Protein AF-A0A937D6J7-F1 (afdb_monomer_lite)

Radius of gyration: 23.49 Å; chains: 1; bounding box: 66×30×68 Å

Sequence (212 aa):
MDGDATSLRQKMVAVLTQSAEPLTYRSLTKVIWESYPDFHQHMLSLYDGDPSEARRRMRIRMGIEVREHPEVFAATKVEGVVVVGLAATEDDAAIEVEEEKEQQEAGVAPAIYWYTFPAYKRSSGPYPIKIGKGANPEARIMQQVTPMPEKPEILGTYPHPDADNLEKAIQYLLKVRGRRKADAPGAEWFVTTPQEVLLAIQAVLGTDKPVS

InterPro domains:
  IPR018306 Bacte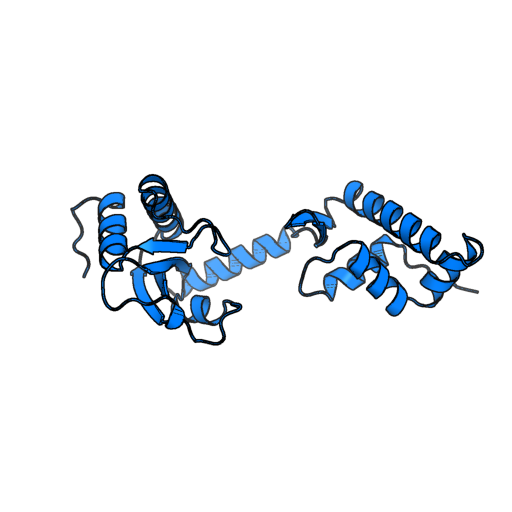riophage T5, Orf172 DNA-binding [PF10544] (112-202)
  IPR018306 Bacteriophage T5, Orf172 DNA-binding [SM00974] (123-204)

Organism: NCBI:txid2801330

Structure (mmCIF, N/CA/C/O backbone):
data_AF-A0A937D6J7-F1
#
_entry.id   AF-A0A937D6J7-F1
#
loop_
_atom_site.group_PDB
_atom_site.id
_atom_site.type_symbol
_atom_site.label_atom_id
_atom_site.label_alt_id
_atom_site.label_comp_id
_atom_site.label_asym_id
_atom_site.label_entity_id
_atom_site.label_seq_id
_atom_site.pdbx_PDB_ins_code
_atom_site.Cartn_x
_atom_site.Cartn_y
_atom_site.Cartn_z
_atom_site.occupancy
_atom_site.B_iso_or_equiv
_atom_site.auth_seq_id
_atom_site.auth_comp_id
_atom_site.auth_asym_id
_atom_site.auth_atom_id
_atom_site.pdbx_PDB_model_num
ATOM 1 N N . MET A 1 1 ? 37.314 1.553 -25.836 1.00 34.88 1 MET A N 1
ATOM 2 C CA . MET A 1 1 ? 35.957 2.126 -25.913 1.00 34.88 1 MET A CA 1
ATOM 3 C C . MET A 1 1 ? 35.214 1.574 -24.718 1.00 34.88 1 MET A C 1
ATOM 5 O O . MET A 1 1 ? 34.794 0.425 -24.760 1.00 34.88 1 MET A O 1
ATOM 9 N N . ASP A 1 2 ? 35.180 2.347 -23.637 1.00 36.09 2 ASP A N 1
ATOM 10 C CA . ASP A 1 2 ? 34.533 1.977 -22.378 1.00 36.09 2 ASP A CA 1
ATOM 11 C C . ASP A 1 2 ? 33.021 2.165 -22.528 1.00 36.09 2 ASP A C 1
ATOM 13 O O . ASP A 1 2 ? 32.472 3.226 -22.244 1.00 36.09 2 ASP A O 1
ATOM 17 N N . GLY A 1 3 ? 32.361 1.152 -23.091 1.00 39.84 3 GLY A N 1
ATOM 18 C CA . GLY A 1 3 ? 30.908 1.104 -23.207 1.00 39.84 3 GLY A CA 1
ATOM 19 C C . GLY A 1 3 ? 30.301 0.757 -21.853 1.00 39.84 3 GLY A C 1
ATOM 20 O O . GLY A 1 3 ? 30.448 -0.374 -21.403 1.00 39.84 3 GLY A O 1
ATOM 21 N N . ASP A 1 4 ? 29.688 1.753 -21.212 1.00 47.53 4 ASP A N 1
ATOM 22 C CA . ASP A 1 4 ? 28.846 1.703 -20.007 1.00 47.53 4 ASP A CA 1
ATOM 23 C C . ASP A 1 4 ? 28.814 0.352 -19.250 1.00 47.53 4 ASP A C 1
ATOM 25 O O . ASP A 1 4 ? 27.964 -0.514 -19.472 1.00 47.53 4 ASP A O 1
ATOM 29 N N . ALA A 1 5 ? 29.752 0.198 -18.311 1.00 52.38 5 ALA A N 1
ATOM 30 C CA . ALA A 1 5 ? 29.996 -1.011 -17.523 1.00 52.38 5 ALA A CA 1
ATOM 31 C C . ALA A 1 5 ? 28.952 -1.291 -16.419 1.00 52.38 5 ALA A C 1
ATOM 33 O O . ALA A 1 5 ? 29.189 -2.140 -15.557 1.00 52.38 5 ALA A O 1
ATOM 34 N N . THR A 1 6 ? 27.809 -0.592 -16.387 1.00 63.38 6 THR A N 1
ATOM 35 C CA . THR A 1 6 ? 26.778 -0.892 -15.382 1.00 63.38 6 THR A CA 1
ATOM 36 C C . THR A 1 6 ? 25.940 -2.109 -15.776 1.00 63.38 6 THR A C 1
ATOM 38 O O . THR A 1 6 ? 25.293 -2.142 -16.827 1.00 63.38 6 THR A O 1
ATOM 41 N N . SER A 1 7 ? 25.935 -3.107 -14.892 1.00 87.69 7 SER A N 1
ATOM 42 C CA . SER A 1 7 ? 25.157 -4.345 -15.013 1.00 87.69 7 SER A CA 1
ATOM 43 C C . SER A 1 7 ? 23.648 -4.085 -15.094 1.00 87.69 7 SER A C 1
ATOM 45 O O . SER A 1 7 ? 23.147 -3.062 -14.620 1.00 87.69 7 SER A O 1
ATOM 47 N N . LEU A 1 8 ? 22.900 -5.051 -15.643 1.00 91.38 8 LEU A N 1
ATOM 48 C CA . LEU A 1 8 ? 21.434 -5.012 -15.667 1.00 91.38 8 LEU A CA 1
ATOM 49 C C . LEU A 1 8 ? 20.852 -4.767 -14.267 1.00 91.38 8 LEU A C 1
ATOM 51 O O . LEU A 1 8 ? 19.975 -3.922 -14.111 1.00 91.38 8 LEU A O 1
ATOM 55 N N . ARG A 1 9 ? 21.394 -5.441 -13.248 1.00 91.06 9 ARG A N 1
ATOM 56 C CA . ARG A 1 9 ? 21.017 -5.255 -11.846 1.00 91.06 9 ARG A CA 1
ATOM 57 C C . ARG A 1 9 ? 21.145 -3.807 -11.386 1.00 91.06 9 ARG A C 1
ATOM 59 O O . ARG A 1 9 ? 20.199 -3.256 -10.841 1.00 91.06 9 ARG A O 1
ATOM 66 N N . GLN A 1 10 ? 22.293 -3.173 -11.629 1.00 89.00 10 GLN A N 1
ATOM 67 C CA . GLN A 1 10 ? 22.521 -1.777 -11.230 1.00 89.00 10 GLN A CA 1
ATOM 68 C C . GLN A 1 10 ? 21.552 -0.823 -11.930 1.00 89.00 10 GLN A C 1
ATOM 70 O O . GLN A 1 10 ? 21.032 0.091 -11.298 1.00 89.00 10 GLN A O 1
ATOM 75 N N . LYS A 1 11 ? 21.261 -1.067 -13.212 1.00 92.19 11 LYS A N 1
ATOM 76 C CA . LYS A 1 11 ? 20.265 -0.298 -13.968 1.00 92.19 11 LYS A CA 1
ATOM 77 C C . LYS A 1 11 ? 18.850 -0.494 -13.406 1.00 92.19 11 LYS A C 1
ATOM 79 O O . LYS A 1 11 ? 18.103 0.473 -13.305 1.00 92.19 11 LYS A O 1
ATOM 84 N N . MET A 1 12 ? 18.490 -1.716 -13.000 1.00 93.94 12 MET A N 1
ATOM 85 C CA . MET A 1 12 ? 17.216 -1.995 -12.323 1.00 93.94 12 MET A CA 1
ATOM 86 C C . MET A 1 12 ? 17.120 -1.268 -10.981 1.00 93.94 12 MET A C 1
ATOM 88 O O . MET A 1 12 ? 16.112 -0.613 -10.741 1.00 93.94 12 MET A O 1
ATOM 92 N N . VAL A 1 13 ? 18.161 -1.339 -10.143 1.00 88.62 13 VAL A N 1
ATOM 93 C CA . VAL A 1 13 ? 18.209 -0.625 -8.857 1.00 88.62 13 VAL A CA 1
ATOM 94 C C . VAL A 1 13 ? 18.045 0.873 -9.081 1.00 88.62 13 VAL A C 1
ATOM 96 O O . VAL A 1 13 ? 17.133 1.458 -8.520 1.00 88.62 13 VAL A O 1
ATOM 99 N N . ALA A 1 14 ? 18.839 1.478 -9.967 1.00 87.69 14 ALA A N 1
ATOM 100 C CA . ALA A 1 14 ? 18.776 2.915 -10.230 1.00 87.69 14 ALA A CA 1
ATOM 101 C C . ALA A 1 14 ? 17.378 3.382 -10.672 1.00 87.69 14 ALA A C 1
ATOM 103 O O . ALA A 1 14 ? 16.892 4.406 -10.193 1.00 87.69 14 ALA A O 1
ATOM 104 N N . VAL A 1 15 ? 16.716 2.622 -11.552 1.00 91.69 15 VAL A N 1
ATOM 105 C CA . VAL A 1 15 ? 15.352 2.938 -11.994 1.00 91.69 15 VAL A CA 1
ATOM 106 C C . VAL A 1 15 ? 14.337 2.769 -10.864 1.00 91.69 15 VAL A C 1
ATOM 108 O O . VAL A 1 15 ? 13.461 3.615 -10.715 1.00 91.69 15 VAL A O 1
ATOM 111 N N . LEU A 1 16 ? 14.441 1.703 -10.067 1.00 89.56 16 LEU A N 1
ATOM 112 C CA . LEU A 1 16 ? 13.508 1.452 -8.967 1.00 89.56 16 LEU A CA 1
ATOM 113 C C . LEU A 1 16 ? 13.702 2.433 -7.803 1.00 89.56 16 LEU A C 1
ATOM 115 O O . LEU A 1 16 ? 12.709 2.865 -7.239 1.00 89.56 16 LEU A O 1
ATOM 119 N N . THR A 1 17 ? 14.931 2.864 -7.503 1.00 83.94 17 THR A N 1
ATOM 120 C CA . THR A 1 17 ? 15.216 3.907 -6.498 1.00 83.94 17 THR A CA 1
ATOM 121 C C . THR A 1 17 ? 14.571 5.245 -6.863 1.00 83.94 17 THR A C 1
ATOM 123 O O . THR A 1 17 ? 14.145 5.989 -5.989 1.00 83.94 17 THR A O 1
ATOM 126 N N . GLN A 1 18 ? 14.497 5.570 -8.156 1.00 83.38 18 GLN A N 1
ATOM 127 C CA . GLN A 1 18 ? 13.861 6.802 -8.637 1.00 83.38 18 GLN A CA 1
ATOM 128 C C . GLN A 1 18 ? 12.345 6.659 -8.823 1.00 83.38 18 GLN A C 1
ATOM 130 O O . GLN A 1 18 ? 11.666 7.644 -9.117 1.00 83.38 18 GLN A O 1
ATOM 135 N N . SER A 1 19 ? 11.806 5.446 -8.696 1.00 81.19 19 SER A N 1
ATOM 136 C CA . SER A 1 19 ? 10.385 5.184 -8.872 1.00 81.19 19 SER A CA 1
ATOM 137 C C . SER A 1 19 ? 9.672 5.221 -7.528 1.00 81.19 19 SER A C 1
ATOM 139 O O . SER A 1 19 ? 10.058 4.528 -6.595 1.00 81.19 19 SER A O 1
ATOM 141 N N . ALA A 1 20 ? 8.596 6.001 -7.439 1.00 72.38 20 ALA A N 1
ATOM 142 C CA . ALA A 1 20 ? 7.758 6.036 -6.242 1.00 72.38 20 ALA A CA 1
ATOM 143 C C . ALA A 1 20 ? 6.933 4.747 -6.048 1.00 72.38 20 ALA A C 1
ATOM 145 O O . ALA A 1 20 ? 6.412 4.515 -4.962 1.00 72.38 20 ALA A O 1
ATOM 146 N N . GLU A 1 21 ? 6.793 3.918 -7.089 1.00 85.06 21 GLU A N 1
ATOM 147 C CA . GLU A 1 21 ? 5.964 2.713 -7.069 1.00 85.06 21 GLU A CA 1
ATOM 148 C C . GLU A 1 21 ? 6.681 1.512 -7.712 1.00 85.06 21 GLU A C 1
ATOM 150 O O . GLU A 1 21 ? 7.465 1.679 -8.651 1.00 85.06 21 GLU A O 1
ATOM 155 N N . PRO A 1 22 ? 6.377 0.273 -7.280 1.00 91.38 22 PRO A N 1
ATOM 156 C CA . PRO A 1 22 ? 6.848 -0.933 -7.951 1.00 91.38 22 PRO A CA 1
ATOM 157 C C . PRO A 1 22 ? 6.432 -0.980 -9.428 1.00 91.38 22 PRO A C 1
ATOM 159 O O . PRO A 1 22 ? 5.279 -0.742 -9.790 1.00 91.38 22 PRO A O 1
ATOM 162 N N . LEU A 1 23 ? 7.356 -1.373 -10.303 1.00 94.44 23 LEU A N 1
ATOM 163 C CA . LEU A 1 23 ? 7.143 -1.373 -11.748 1.00 94.44 23 LEU A CA 1
ATOM 164 C C . LEU A 1 23 ? 6.892 -2.777 -12.286 1.00 94.44 23 LEU A C 1
ATOM 166 O O . LEU A 1 23 ? 7.559 -3.743 -11.924 1.00 94.44 23 LEU A O 1
ATOM 170 N N . THR A 1 24 ? 5.986 -2.904 -13.255 1.00 97.00 24 THR A N 1
ATOM 171 C CA . THR A 1 24 ? 5.903 -4.143 -14.043 1.00 97.00 24 THR A CA 1
ATOM 172 C C . THR A 1 24 ? 7.199 -4.359 -14.826 1.00 97.00 24 THR A C 1
ATOM 174 O O . THR A 1 24 ? 7.829 -3.393 -15.260 1.00 97.00 24 THR A O 1
ATOM 177 N N . TYR A 1 25 ? 7.552 -5.607 -15.152 1.00 96.00 25 TYR A N 1
ATOM 178 C CA . TYR A 1 25 ? 8.692 -5.878 -16.044 1.00 96.00 25 TYR A CA 1
ATOM 179 C C . TYR A 1 25 ? 8.592 -5.138 -17.389 1.00 96.00 25 TYR A C 1
ATOM 181 O O . TYR A 1 25 ? 9.606 -4.805 -18.001 1.00 96.00 25 TYR A O 1
ATOM 189 N N . ARG A 1 26 ? 7.375 -4.872 -17.883 1.00 95.38 26 ARG A N 1
ATOM 190 C CA . ARG A 1 26 ? 7.171 -4.092 -19.110 1.00 95.38 26 ARG A CA 1
ATOM 191 C C . ARG A 1 26 ? 7.560 -2.627 -18.907 1.00 95.38 26 ARG A C 1
ATOM 193 O O . ARG A 1 26 ? 8.293 -2.099 -19.739 1.00 95.38 26 ARG A O 1
ATOM 200 N N . SER A 1 27 ? 7.082 -2.001 -17.834 1.00 96.12 27 SER A N 1
ATOM 201 C CA . SER A 1 27 ? 7.397 -0.608 -17.499 1.00 96.12 27 SER A CA 1
ATOM 202 C C . SER A 1 27 ? 8.880 -0.447 -17.176 1.00 96.12 27 SER A C 1
ATOM 204 O O . SER A 1 27 ? 9.525 0.427 -17.739 1.00 96.12 27 SER A O 1
ATOM 206 N N . LEU A 1 28 ? 9.445 -1.358 -16.382 1.00 95.88 28 LEU A N 1
ATOM 207 C CA . LEU A 1 28 ? 10.864 -1.366 -16.033 1.00 95.88 28 LEU A CA 1
ATOM 208 C C . LEU A 1 28 ? 11.759 -1.505 -17.274 1.00 95.88 28 LEU A C 1
ATOM 210 O O . LEU A 1 28 ? 12.708 -0.747 -17.427 1.00 95.88 28 LEU A O 1
ATOM 214 N N . THR A 1 29 ? 11.412 -2.391 -18.222 1.00 96.62 29 THR A N 1
ATOM 215 C CA . THR A 1 29 ? 12.129 -2.483 -19.513 1.00 96.62 29 THR A CA 1
ATOM 216 C C . THR A 1 29 ? 12.111 -1.148 -20.252 1.00 96.62 29 THR A C 1
ATOM 218 O O . THR A 1 29 ? 13.137 -0.722 -20.772 1.00 96.62 29 THR A O 1
ATOM 221 N N . LYS A 1 30 ? 10.938 -0.505 -20.321 1.00 95.94 30 LYS A N 1
ATOM 222 C CA . LYS A 1 30 ? 10.761 0.760 -21.037 1.00 95.94 30 LYS A CA 1
ATOM 223 C C . LYS A 1 30 ? 11.639 1.853 -20.426 1.00 95.94 30 LYS A C 1
ATOM 225 O O . LYS A 1 30 ? 12.411 2.459 -21.158 1.00 95.94 30 LYS A O 1
ATOM 230 N N . VAL A 1 31 ? 11.559 2.045 -19.109 1.00 95.50 31 VAL A N 1
ATOM 231 C CA . VAL A 1 31 ? 12.326 3.087 -18.415 1.00 95.50 31 VAL A CA 1
ATOM 232 C C . VAL A 1 31 ? 13.826 2.818 -18.528 1.00 95.50 31 VAL A C 1
ATOM 234 O O . VAL A 1 31 ? 14.565 3.723 -18.882 1.00 95.50 31 VAL A O 1
ATOM 237 N N . ILE A 1 32 ? 14.286 1.570 -18.359 1.00 94.50 32 ILE A N 1
ATOM 238 C CA . ILE A 1 32 ? 15.709 1.236 -18.557 1.00 94.50 32 ILE A CA 1
ATOM 239 C C . ILE A 1 32 ? 16.166 1.580 -19.982 1.00 94.50 32 ILE A C 1
ATOM 241 O O . ILE A 1 32 ? 17.256 2.105 -20.167 1.00 94.50 32 ILE A O 1
ATOM 245 N N . TRP A 1 33 ? 15.366 1.299 -21.009 1.00 94.62 33 TRP A N 1
ATOM 246 C CA . TRP A 1 33 ? 15.755 1.615 -22.386 1.00 94.62 33 TRP A CA 1
ATOM 247 C C . TRP A 1 33 ? 15.776 3.116 -22.686 1.00 94.62 33 TRP A C 1
ATOM 249 O O . TRP A 1 33 ? 16.586 3.554 -23.500 1.00 94.62 33 TRP A O 1
ATOM 259 N N . GLU A 1 34 ? 14.908 3.890 -22.036 1.00 93.56 34 GLU A N 1
ATOM 260 C CA . GLU A 1 34 ? 14.882 5.353 -22.130 1.00 93.56 34 GLU A CA 1
ATOM 261 C C . GLU A 1 34 ? 16.058 5.984 -21.366 1.00 93.56 34 GLU A C 1
ATOM 263 O O . GLU A 1 34 ? 16.703 6.894 -21.881 1.00 93.56 34 GLU A O 1
ATOM 268 N N . SER A 1 35 ? 16.381 5.466 -20.178 1.00 92.19 35 SER A N 1
ATOM 269 C CA . SER A 1 35 ? 17.476 5.948 -19.326 1.00 92.19 35 SER A CA 1
ATOM 270 C C . SER A 1 35 ? 18.863 5.507 -19.798 1.00 92.19 35 SER A C 1
ATOM 272 O O . SER A 1 35 ? 19.842 6.194 -19.519 1.00 92.19 35 SER A O 1
ATOM 274 N N . TYR A 1 36 ? 18.964 4.382 -20.516 1.00 93.62 36 TYR A N 1
ATOM 275 C CA . TYR A 1 36 ? 20.231 3.815 -20.990 1.00 93.62 36 TYR A CA 1
ATOM 276 C C . TYR A 1 36 ? 20.168 3.469 -22.493 1.00 93.62 36 TYR A C 1
ATOM 278 O O . TYR A 1 36 ? 20.096 2.287 -22.857 1.00 93.62 36 TYR A O 1
ATOM 286 N N . PRO A 1 37 ? 20.211 4.475 -23.393 1.00 92.31 37 PRO A N 1
ATOM 287 C CA . PRO A 1 37 ? 20.083 4.266 -24.838 1.00 92.31 37 PRO A CA 1
ATOM 288 C C . PRO A 1 37 ? 21.154 3.344 -25.431 1.00 92.31 37 PRO A C 1
ATOM 290 O O . PRO A 1 37 ? 20.835 2.507 -26.273 1.00 92.31 37 PRO A O 1
ATOM 293 N N . ASP A 1 38 ? 22.399 3.429 -24.958 1.00 91.94 38 ASP A N 1
ATOM 294 C CA . ASP A 1 38 ? 23.496 2.576 -25.436 1.00 91.94 38 ASP A CA 1
ATOM 295 C C . ASP A 1 38 ? 23.261 1.105 -25.083 1.00 91.94 38 ASP A C 1
ATOM 297 O O . ASP A 1 38 ? 23.454 0.209 -25.907 1.00 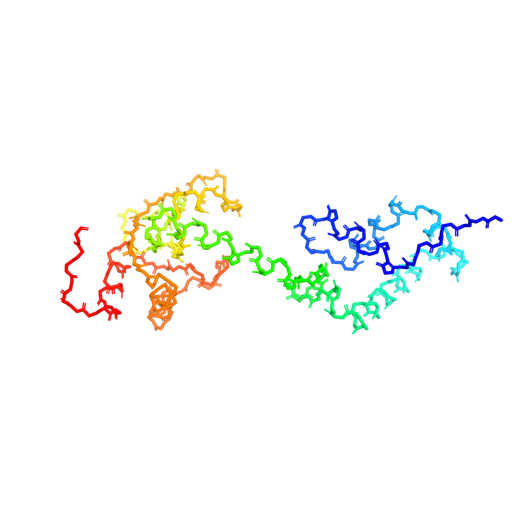91.94 38 ASP A O 1
ATOM 301 N N . PHE A 1 39 ? 22.752 0.847 -23.876 1.00 90.81 39 PHE A N 1
ATOM 302 C CA . PHE A 1 39 ? 22.356 -0.493 -23.458 1.00 90.81 39 PHE A CA 1
ATOM 303 C C . PHE A 1 39 ? 21.168 -1.014 -24.274 1.00 90.81 39 PHE A C 1
ATOM 305 O O . PHE A 1 39 ? 21.142 -2.187 -24.646 1.00 90.81 39 PHE A O 1
ATOM 312 N N . HIS A 1 40 ? 20.197 -0.155 -24.595 1.00 92.12 40 HIS A N 1
ATOM 313 C CA . HIS A 1 40 ? 19.093 -0.513 -25.482 1.00 92.12 40 HIS A CA 1
ATOM 314 C C . HIS A 1 40 ? 19.595 -0.889 -26.886 1.00 92.12 40 HIS A C 1
ATOM 316 O O . HIS A 1 40 ? 19.222 -1.950 -27.388 1.00 92.12 40 HIS A O 1
ATOM 322 N N . GLN A 1 41 ? 20.483 -0.091 -27.487 1.00 90.94 41 GLN A N 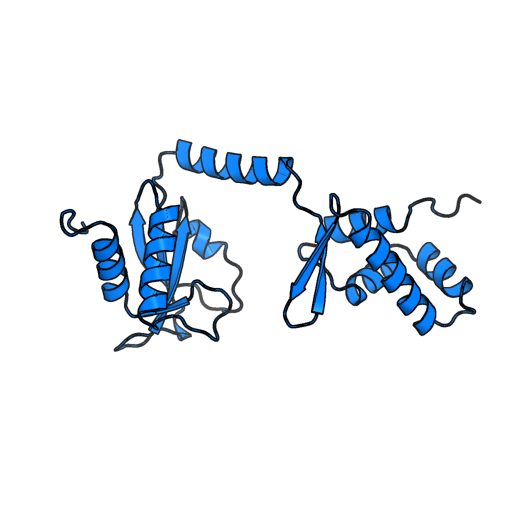1
ATOM 323 C CA . GLN A 1 41 ? 21.077 -0.393 -28.796 1.00 90.94 41 GLN A CA 1
ATOM 324 C C . GLN A 1 41 ? 21.885 -1.692 -28.772 1.00 90.94 41 GLN A C 1
ATOM 326 O O . GLN A 1 41 ? 21.744 -2.527 -29.665 1.00 90.94 41 GLN A O 1
ATOM 331 N N . HIS A 1 42 ? 22.674 -1.908 -27.718 1.00 90.06 42 HIS A N 1
ATOM 332 C CA . HIS A 1 42 ? 23.392 -3.162 -27.518 1.00 90.06 42 HIS A CA 1
ATOM 333 C C . HIS A 1 42 ? 22.436 -4.357 -27.405 1.00 90.06 42 HIS A C 1
ATOM 335 O O . HIS A 1 42 ? 22.643 -5.389 -28.034 1.00 90.06 42 HIS A O 1
ATOM 341 N N . MET A 1 43 ? 21.350 -4.226 -26.643 1.00 88.75 43 MET A N 1
ATOM 342 C CA . MET A 1 43 ? 20.361 -5.294 -26.527 1.00 88.75 43 MET A CA 1
ATOM 343 C C . MET A 1 43 ? 19.672 -5.591 -27.859 1.00 88.75 43 MET A C 1
ATOM 345 O O . MET A 1 43 ? 19.422 -6.758 -28.132 1.00 88.75 43 MET A O 1
ATOM 349 N N . LEU A 1 44 ? 19.382 -4.586 -28.690 1.00 91.75 44 LEU A N 1
ATOM 350 C CA . LEU A 1 44 ? 18.826 -4.802 -30.029 1.00 91.75 44 LEU A CA 1
ATOM 351 C C . LEU A 1 44 ? 19.819 -5.504 -30.962 1.00 91.75 44 LEU A C 1
ATOM 353 O O . LEU A 1 44 ? 19.417 -6.392 -31.713 1.00 91.75 44 LEU A O 1
ATOM 357 N N . SER A 1 45 ? 21.106 -5.149 -30.902 1.00 92.88 45 SER A N 1
ATOM 358 C CA . SER A 1 45 ? 22.119 -5.749 -31.778 1.00 92.88 45 SER A CA 1
ATOM 359 C C . SER A 1 45 ? 22.359 -7.234 -31.499 1.00 92.88 45 SER A C 1
ATOM 361 O O . SER A 1 45 ? 22.716 -7.970 -32.413 1.00 92.88 45 SER A O 1
ATOM 363 N N . LEU A 1 46 ? 22.093 -7.706 -30.275 1.00 90.44 46 LEU A N 1
ATOM 364 C CA . LEU A 1 46 ? 22.158 -9.130 -29.922 1.00 90.44 46 LEU A CA 1
ATOM 365 C C . LEU A 1 46 ? 21.056 -9.990 -30.566 1.00 90.44 46 LEU A C 1
ATOM 367 O O . LEU A 1 46 ? 21.155 -11.215 -30.520 1.00 90.44 46 LEU A O 1
ATOM 371 N N . TYR A 1 47 ? 20.005 -9.375 -31.115 1.00 91.44 47 TYR A N 1
ATOM 372 C CA . TYR A 1 47 ? 18.843 -10.076 -31.676 1.00 91.44 47 TYR A CA 1
ATOM 373 C C . TYR A 1 47 ? 18.468 -9.538 -33.060 1.00 91.44 47 TYR A C 1
ATOM 375 O O . TYR A 1 47 ? 17.289 -9.363 -33.355 1.00 91.44 47 TYR A O 1
ATOM 383 N N . ASP A 1 48 ? 19.472 -9.230 -33.886 1.00 89.38 48 ASP A N 1
ATOM 384 C CA . ASP A 1 48 ? 19.307 -8.783 -35.279 1.00 89.38 48 ASP A CA 1
ATOM 385 C C . ASP A 1 48 ? 18.365 -7.575 -35.444 1.00 89.38 48 ASP A C 1
ATOM 387 O O . ASP A 1 48 ? 17.702 -7.399 -36.466 1.00 89.38 48 ASP A O 1
ATOM 391 N N . GLY A 1 49 ? 18.281 -6.727 -34.416 1.00 84.19 49 GLY A N 1
ATOM 392 C CA . GLY A 1 49 ? 17.387 -5.577 -34.399 1.00 84.19 49 GLY A CA 1
ATOM 393 C C . GLY A 1 49 ? 15.911 -5.901 -34.142 1.00 84.19 49 GLY A C 1
ATOM 394 O O . GLY A 1 49 ? 15.113 -4.971 -34.209 1.00 84.19 49 GLY A O 1
ATOM 395 N N . ASP A 1 50 ? 15.528 -7.147 -33.820 1.00 91.62 50 ASP A N 1
ATOM 396 C CA . ASP A 1 50 ? 14.154 -7.514 -33.440 1.00 91.62 50 ASP A CA 1
ATOM 397 C C . ASP A 1 50 ? 13.802 -6.957 -32.044 1.00 91.62 50 ASP A C 1
ATOM 399 O O . ASP A 1 50 ? 14.230 -7.495 -31.010 1.00 91.62 50 ASP A O 1
ATOM 403 N N . PRO A 1 51 ? 12.956 -5.911 -31.955 1.00 89.31 51 PRO A N 1
ATOM 404 C CA . PRO A 1 51 ? 12.635 -5.294 -30.675 1.00 89.31 51 PRO A CA 1
ATOM 405 C C . PRO A 1 51 ? 11.755 -6.188 -29.795 1.00 89.31 51 PRO A C 1
ATOM 407 O O . PRO A 1 51 ? 11.729 -6.020 -28.573 1.00 89.31 51 PRO A O 1
ATOM 410 N N . SER A 1 52 ? 11.001 -7.121 -30.379 1.00 91.31 52 SER A N 1
ATOM 411 C CA . SER A 1 52 ? 10.115 -8.015 -29.632 1.00 91.31 52 SER A CA 1
ATOM 412 C C . SER A 1 52 ? 10.914 -9.078 -28.886 1.00 91.31 52 SER A C 1
ATOM 414 O O . SER A 1 52 ? 10.694 -9.268 -27.682 1.00 91.31 52 SER A O 1
ATOM 416 N N . GLU A 1 53 ? 11.873 -9.718 -29.559 1.00 92.81 53 GLU A N 1
ATOM 417 C CA . GLU A 1 53 ? 12.745 -10.712 -28.924 1.00 92.81 53 GLU A CA 1
ATOM 418 C C . GLU A 1 53 ? 13.698 -10.057 -27.916 1.00 92.81 53 GLU A C 1
ATOM 420 O O . GLU A 1 53 ? 13.831 -10.556 -26.793 1.00 92.81 53 GLU A O 1
ATOM 425 N N . ALA A 1 54 ? 14.246 -8.874 -28.221 1.00 92.00 54 ALA A N 1
ATOM 426 C CA . ALA A 1 54 ? 15.063 -8.114 -27.273 1.00 92.00 54 ALA A CA 1
ATOM 427 C C . ALA A 1 54 ? 14.303 -7.797 -25.969 1.00 92.00 54 ALA A C 1
ATOM 429 O O . ALA A 1 54 ? 14.813 -8.046 -24.871 1.00 92.00 54 ALA A O 1
ATOM 430 N N . ARG A 1 55 ? 13.043 -7.333 -26.058 1.00 93.38 55 ARG A N 1
ATOM 431 C CA . ARG A 1 55 ? 12.180 -7.115 -24.874 1.00 93.38 55 ARG A CA 1
ATOM 432 C C . ARG A 1 55 ? 11.909 -8.406 -24.121 1.00 93.38 55 ARG A C 1
ATOM 434 O O . ARG A 1 55 ? 11.912 -8.418 -22.890 1.00 93.38 55 ARG A O 1
ATOM 441 N N . ARG A 1 56 ? 11.620 -9.497 -24.834 1.00 93.19 56 ARG A N 1
ATOM 442 C CA . ARG A 1 56 ? 11.340 -10.797 -24.214 1.00 93.19 56 ARG A CA 1
ATOM 443 C C . ARG A 1 56 ? 12.544 -11.281 -23.408 1.00 93.19 56 ARG A C 1
ATOM 445 O O . ARG A 1 56 ? 12.381 -11.648 -22.246 1.00 93.19 56 ARG A O 1
ATOM 452 N N . ARG A 1 57 ? 13.740 -11.216 -23.988 1.00 93.19 57 ARG A N 1
ATOM 453 C CA . ARG A 1 57 ? 14.996 -11.630 -23.350 1.00 93.19 57 ARG A CA 1
ATOM 454 C C . ARG A 1 57 ? 15.373 -10.743 -22.178 1.00 93.19 57 ARG A C 1
ATOM 456 O O . ARG A 1 57 ? 15.756 -11.265 -21.136 1.00 93.19 57 ARG A O 1
ATOM 463 N N . MET A 1 58 ? 15.188 -9.434 -22.317 1.00 93.88 58 MET A N 1
ATOM 464 C CA . MET A 1 58 ? 15.373 -8.478 -21.228 1.00 93.88 58 MET A CA 1
ATOM 465 C C . MET A 1 58 ? 14.512 -8.845 -20.014 1.00 93.88 58 MET A C 1
ATOM 467 O O . MET A 1 58 ? 15.029 -8.982 -18.911 1.00 93.88 58 MET A O 1
ATOM 471 N N . ARG A 1 59 ? 13.213 -9.106 -20.215 1.00 95.19 59 ARG A N 1
ATOM 472 C CA . ARG A 1 59 ? 12.310 -9.491 -19.117 1.00 95.19 59 ARG A CA 1
ATOM 473 C C . ARG A 1 59 ? 12.686 -10.811 -18.452 1.00 95.19 59 ARG A C 1
ATOM 475 O O . ARG A 1 59 ? 12.584 -10.906 -17.236 1.00 95.19 59 ARG A O 1
ATOM 482 N N . ILE A 1 60 ? 13.150 -11.797 -19.221 1.00 93.12 60 ILE A N 1
ATOM 483 C CA . ILE A 1 60 ? 13.661 -13.058 -18.658 1.00 93.12 60 ILE A CA 1
ATOM 484 C C . ILE A 1 60 ? 14.876 -12.788 -17.766 1.00 93.12 60 ILE A C 1
ATOM 486 O O . ILE A 1 60 ? 14.921 -13.289 -16.648 1.00 93.12 60 ILE A O 1
ATOM 490 N N . ARG A 1 61 ? 15.831 -11.972 -18.228 1.00 94.50 61 ARG A N 1
ATOM 491 C CA . ARG A 1 61 ? 17.026 -11.623 -17.445 1.00 94.50 61 ARG A CA 1
ATOM 492 C C . ARG A 1 61 ? 16.668 -10.869 -16.169 1.00 94.50 61 ARG A C 1
ATOM 494 O O . ARG A 1 61 ? 17.145 -11.249 -15.114 1.00 94.50 61 ARG A O 1
ATOM 501 N N . MET A 1 62 ? 15.766 -9.891 -16.238 1.00 95.94 62 MET A N 1
ATOM 502 C CA . MET A 1 62 ? 15.276 -9.210 -15.034 1.00 95.94 62 MET A CA 1
ATOM 503 C C . MET A 1 62 ? 14.600 -10.183 -14.062 1.00 95.94 62 MET A C 1
ATOM 505 O O . MET A 1 62 ? 14.802 -10.076 -12.862 1.00 95.94 62 MET A O 1
ATOM 509 N N . GLY A 1 63 ? 13.835 -11.159 -14.562 1.00 91.00 63 GLY A N 1
ATOM 510 C CA . GLY A 1 63 ? 13.248 -12.200 -13.714 1.00 91.00 63 GLY A CA 1
ATOM 511 C C . GLY A 1 63 ? 14.288 -13.080 -13.016 1.00 91.00 63 GLY A C 1
ATOM 512 O O . GLY A 1 63 ? 14.042 -13.536 -11.904 1.00 91.00 63 GLY A O 1
ATOM 513 N N . ILE A 1 64 ? 15.449 -13.296 -13.643 1.00 91.12 64 ILE A N 1
ATOM 514 C CA . ILE A 1 64 ? 16.591 -13.963 -13.008 1.00 91.12 64 ILE A CA 1
ATOM 515 C C . ILE A 1 64 ? 17.182 -13.049 -11.931 1.00 91.12 64 ILE A C 1
ATOM 517 O O . ILE A 1 64 ? 17.286 -13.491 -10.797 1.00 91.12 64 ILE A O 1
ATOM 521 N N . GLU A 1 65 ? 17.473 -11.780 -12.237 1.00 92.44 65 GLU A N 1
ATOM 522 C CA . GLU A 1 65 ? 18.011 -10.822 -11.252 1.00 92.44 65 GLU A CA 1
ATOM 523 C C . GLU A 1 65 ? 17.138 -10.731 -9.993 1.00 92.44 65 GLU A C 1
ATOM 525 O O . GLU A 1 65 ? 17.647 -10.811 -8.883 1.00 92.44 65 GLU A O 1
ATOM 530 N N . VAL A 1 66 ? 15.813 -10.643 -10.153 1.00 92.12 66 VAL A N 1
ATOM 531 C CA . VAL A 1 66 ? 14.873 -10.595 -9.020 1.00 92.12 66 VAL A CA 1
ATOM 532 C C . VAL A 1 66 ? 14.890 -11.886 -8.199 1.00 92.12 66 VAL A C 1
ATOM 534 O O . VAL A 1 66 ? 14.746 -11.843 -6.984 1.00 92.12 66 VAL A O 1
ATOM 537 N N . ARG A 1 67 ? 15.048 -13.045 -8.847 1.00 89.62 67 ARG A N 1
ATOM 538 C CA . ARG A 1 67 ? 15.050 -14.344 -8.163 1.00 89.62 67 ARG A CA 1
ATOM 539 C C . ARG A 1 67 ? 16.362 -14.619 -7.430 1.00 89.62 67 ARG A C 1
ATOM 541 O O . ARG A 1 67 ? 16.327 -15.217 -6.363 1.00 89.62 67 ARG A O 1
ATOM 548 N N . GLU A 1 68 ? 17.492 -14.243 -8.023 1.00 89.88 68 GLU A N 1
ATOM 549 C CA . GLU A 1 68 ? 18.825 -14.495 -7.460 1.00 89.88 68 GLU A CA 1
ATOM 550 C C . GLU A 1 68 ? 19.230 -13.446 -6.407 1.00 89.88 68 GLU A C 1
ATOM 552 O O . GLU A 1 68 ? 20.143 -13.711 -5.632 1.00 89.88 68 GLU A O 1
ATOM 557 N N . HIS A 1 69 ? 18.547 -12.292 -6.359 1.00 86.50 69 HIS A N 1
ATOM 558 C CA . HIS A 1 69 ? 18.813 -11.197 -5.413 1.00 86.50 69 HIS A CA 1
ATOM 559 C C . HIS A 1 69 ? 17.569 -10.766 -4.609 1.00 86.50 69 HIS A C 1
ATOM 561 O O . HIS A 1 69 ? 17.146 -9.606 -4.705 1.00 86.50 69 HIS A O 1
ATOM 567 N N . PRO A 1 70 ? 16.948 -11.669 -3.825 1.00 85.62 70 PRO A N 1
ATOM 568 C CA . PRO A 1 70 ? 15.778 -11.342 -3.004 1.00 85.62 70 PRO A CA 1
ATOM 569 C C . PRO A 1 70 ? 16.071 -10.310 -1.902 1.00 85.62 70 PRO A C 1
ATOM 571 O O . PRO A 1 70 ? 15.154 -9.657 -1.417 1.00 85.62 70 PRO A O 1
ATOM 574 N N . GLU A 1 71 ? 17.338 -10.143 -1.519 1.00 81.06 71 GLU A N 1
ATOM 575 C CA . GLU A 1 71 ? 17.806 -9.107 -0.595 1.00 81.06 71 GLU A CA 1
ATOM 576 C C . GLU A 1 71 ? 17.776 -7.696 -1.199 1.00 81.06 71 GLU A C 1
ATOM 578 O O . GLU A 1 71 ? 17.824 -6.714 -0.468 1.00 81.06 71 GLU A O 1
ATOM 583 N N . VAL A 1 72 ? 17.697 -7.586 -2.530 1.00 84.69 72 VAL A N 1
ATOM 584 C CA . VAL A 1 72 ? 17.666 -6.303 -3.250 1.00 84.69 72 VAL A CA 1
ATOM 585 C C . VAL A 1 72 ? 16.297 -6.037 -3.862 1.00 84.69 72 VAL A C 1
ATOM 587 O O . VAL A 1 72 ? 15.860 -4.889 -3.908 1.00 84.69 72 VAL A O 1
ATOM 590 N N . PHE A 1 73 ? 15.615 -7.071 -4.358 1.00 91.00 73 PHE A N 1
ATOM 591 C CA . PHE A 1 73 ? 14.357 -6.924 -5.083 1.00 91.00 73 PHE A CA 1
ATOM 592 C C . PHE A 1 73 ? 13.215 -7.689 -4.427 1.00 91.00 73 PHE A C 1
ATOM 594 O O . PHE A 1 73 ? 13.348 -8.851 -4.053 1.00 91.00 73 PHE A O 1
ATOM 601 N N . ALA A 1 74 ? 12.039 -7.070 -4.429 1.00 91.56 74 ALA A N 1
ATOM 602 C CA . ALA A 1 74 ? 10.781 -7.720 -4.102 1.00 91.56 74 ALA A CA 1
ATOM 603 C C . ALA A 1 74 ? 9.924 -7.861 -5.367 1.00 91.56 74 ALA A C 1
ATOM 605 O O . ALA A 1 74 ? 9.765 -6.910 -6.133 1.00 91.56 74 ALA A O 1
ATOM 606 N N . ALA A 1 75 ? 9.339 -9.041 -5.581 1.00 92.56 75 ALA A N 1
ATOM 607 C CA . ALA A 1 75 ? 8.375 -9.289 -6.653 1.00 92.56 75 ALA A CA 1
ATOM 608 C C . ALA A 1 75 ? 7.006 -9.642 -6.067 1.00 92.56 75 ALA A C 1
ATOM 610 O O . ALA A 1 75 ? 6.858 -10.651 -5.377 1.00 92.56 75 ALA A O 1
ATOM 611 N N . THR A 1 76 ? 5.987 -8.857 -6.416 1.00 91.25 76 THR A N 1
ATOM 612 C CA . THR A 1 76 ? 4.625 -9.018 -5.894 1.00 91.25 76 THR A CA 1
ATOM 613 C C . THR A 1 76 ? 3.629 -9.143 -7.038 1.00 91.25 76 THR A C 1
ATOM 615 O O . THR A 1 76 ? 3.748 -8.486 -8.073 1.00 91.25 76 THR A O 1
ATOM 618 N N . LYS A 1 77 ? 2.622 -10.005 -6.868 1.00 91.62 77 LYS A N 1
ATOM 619 C CA . LYS A 1 77 ? 1.526 -10.152 -7.830 1.00 91.62 77 LYS A CA 1
ATOM 620 C C . LYS A 1 77 ? 0.358 -9.252 -7.426 1.00 91.62 77 LYS A C 1
ATOM 622 O O . LYS A 1 77 ? -0.289 -9.511 -6.417 1.00 91.62 77 LYS A O 1
ATOM 627 N N . VAL A 1 78 ? 0.065 -8.243 -8.240 1.00 83.94 78 VAL A N 1
ATOM 628 C CA . VAL A 1 78 ? -1.041 -7.292 -8.057 1.00 83.94 78 VAL A CA 1
ATOM 629 C C . VAL A 1 78 ? -1.987 -7.429 -9.247 1.00 83.94 78 VAL A C 1
ATOM 631 O O . VAL A 1 78 ? -1.557 -7.323 -10.391 1.00 83.94 78 VAL A O 1
ATOM 634 N N . GLU A 1 79 ? -3.258 -7.757 -8.991 1.00 88.88 79 GLU A N 1
ATOM 635 C CA . GLU A 1 79 ? -4.308 -7.885 -10.024 1.00 88.88 79 GLU A CA 1
ATOM 636 C C . GLU A 1 79 ? -3.923 -8.768 -11.232 1.00 88.88 79 GLU A C 1
ATOM 638 O O . GLU A 1 79 ? -4.287 -8.520 -12.377 1.00 88.88 79 GLU A O 1
ATOM 643 N N . GLY A 1 80 ? -3.159 -9.836 -10.984 1.00 87.00 80 GLY A N 1
ATOM 644 C CA . GLY A 1 80 ? -2.719 -10.758 -12.036 1.00 87.00 80 GLY A CA 1
ATOM 645 C C . GLY A 1 80 ? -1.421 -10.361 -12.746 1.00 87.00 80 GLY A C 1
ATOM 646 O O . GLY A 1 80 ? -0.897 -11.169 -13.512 1.00 87.00 80 GLY A O 1
ATOM 647 N N . VAL A 1 81 ? -0.857 -9.190 -12.449 1.00 88.81 81 VAL A N 1
ATOM 648 C CA . VAL A 1 81 ? 0.400 -8.686 -13.017 1.00 88.81 81 VAL A CA 1
ATOM 649 C C . VAL A 1 81 ? 1.515 -8.749 -11.972 1.00 88.81 81 VAL A C 1
ATOM 651 O O . VAL A 1 81 ? 1.283 -8.535 -10.787 1.00 88.81 81 VAL A O 1
ATOM 654 N N . VAL A 1 82 ? 2.738 -9.067 -12.402 1.00 91.88 82 VAL A N 1
ATOM 655 C CA . VAL A 1 82 ? 3.918 -9.032 -11.525 1.00 91.88 82 VAL A CA 1
ATOM 656 C C . VAL A 1 82 ? 4.546 -7.645 -11.581 1.00 91.88 82 VAL A C 1
ATOM 658 O O . VAL A 1 82 ? 4.923 -7.177 -12.662 1.00 91.88 82 VAL A O 1
ATOM 661 N N . VAL A 1 83 ? 4.668 -7.023 -10.413 1.00 94.62 83 VAL A N 1
ATOM 662 C CA . VAL A 1 83 ? 5.419 -5.787 -10.186 1.00 94.62 83 VAL A CA 1
ATOM 663 C C . VAL A 1 83 ? 6.683 -6.091 -9.389 1.00 94.62 83 VAL A C 1
ATOM 665 O O . VAL A 1 83 ? 6.713 -7.033 -8.598 1.00 94.62 83 VAL A O 1
ATOM 668 N N . VAL A 1 84 ? 7.727 -5.309 -9.636 1.00 93.94 84 VAL A N 1
ATOM 669 C CA . VAL A 1 84 ? 9.044 -5.424 -9.015 1.00 93.94 84 VAL A CA 1
ATOM 670 C C . VAL A 1 84 ? 9.356 -4.105 -8.323 1.00 93.94 84 VAL A C 1
ATOM 672 O O . VAL A 1 84 ? 9.242 -3.048 -8.942 1.00 93.94 84 VAL A O 1
ATOM 675 N N . GLY A 1 85 ? 9.734 -4.176 -7.054 1.00 91.94 85 GLY A N 1
ATOM 676 C CA . GLY A 1 85 ? 10.236 -3.058 -6.260 1.00 91.94 85 GLY A CA 1
ATOM 677 C C . GLY A 1 85 ? 11.589 -3.395 -5.642 1.00 91.94 85 GLY A C 1
ATOM 678 O O . GLY A 1 85 ? 12.097 -4.507 -5.817 1.00 91.94 85 GLY A O 1
ATOM 679 N N . LEU A 1 86 ? 12.166 -2.438 -4.920 1.00 88.75 86 LEU A N 1
ATOM 680 C CA . LEU A 1 86 ? 13.284 -2.725 -4.024 1.00 88.75 86 LEU A CA 1
ATOM 681 C C . LEU A 1 86 ? 12.764 -3.497 -2.805 1.00 88.75 86 LEU A C 1
ATOM 683 O O . LEU A 1 86 ? 11.627 -3.293 -2.374 1.00 88.75 86 LEU A O 1
ATOM 687 N N . ALA A 1 87 ? 13.570 -4.422 -2.296 1.00 85.00 87 ALA A N 1
ATOM 688 C CA . ALA A 1 87 ? 13.320 -5.029 -1.000 1.00 85.00 87 ALA A CA 1
ATOM 689 C C . ALA A 1 87 ? 13.507 -3.960 0.086 1.00 85.00 87 ALA A C 1
ATOM 691 O O . ALA A 1 87 ? 14.417 -3.139 -0.016 1.00 85.00 87 ALA A O 1
ATOM 692 N N . ALA A 1 88 ? 12.646 -3.968 1.105 1.00 71.88 88 ALA A N 1
ATOM 693 C CA . ALA A 1 88 ? 12.846 -3.129 2.280 1.00 71.88 88 ALA A CA 1
ATOM 694 C C . ALA A 1 88 ? 14.152 -3.549 2.965 1.00 71.88 88 ALA A C 1
ATOM 696 O O . ALA A 1 88 ? 14.344 -4.738 3.243 1.00 71.88 88 ALA A O 1
ATOM 697 N N . THR A 1 89 ? 15.052 -2.597 3.200 1.00 64.25 89 THR A N 1
ATOM 698 C CA . THR A 1 89 ? 16.266 -2.862 3.974 1.00 64.25 89 THR A CA 1
ATOM 699 C C . THR A 1 89 ? 15.936 -2.907 5.467 1.00 64.25 89 THR A C 1
ATOM 701 O O . THR A 1 89 ? 14.915 -2.376 5.909 1.00 64.2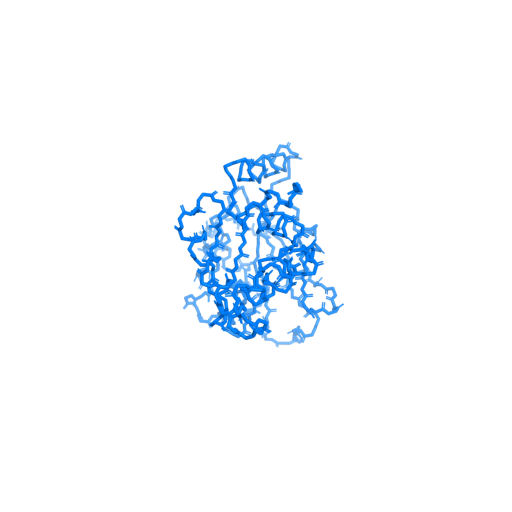5 89 THR A O 1
ATOM 704 N N . GLU A 1 90 ? 16.788 -3.554 6.268 1.00 53.06 90 GLU A N 1
ATOM 705 C CA . GLU A 1 90 ? 16.655 -3.508 7.734 1.00 53.06 90 GLU A CA 1
ATOM 706 C C . GLU A 1 90 ? 16.713 -2.062 8.253 1.00 53.06 90 GLU A C 1
ATOM 708 O O . GLU A 1 90 ? 16.029 -1.741 9.222 1.00 53.06 90 GLU A O 1
ATOM 713 N N . ASP A 1 91 ? 17.446 -1.187 7.556 1.00 52.09 91 ASP A N 1
ATOM 714 C CA . ASP A 1 91 ? 17.522 0.244 7.848 1.00 52.09 91 ASP A CA 1
ATOM 715 C C . ASP A 1 91 ? 16.192 0.957 7.553 1.00 52.09 91 ASP A C 1
ATOM 717 O O . ASP A 1 91 ? 15.732 1.730 8.386 1.00 52.09 91 ASP A O 1
ATOM 721 N N . ASP A 1 92 ? 15.514 0.658 6.437 1.00 57.75 92 ASP A N 1
ATOM 722 C CA . ASP A 1 92 ? 14.189 1.234 6.139 1.00 57.75 92 ASP A CA 1
ATOM 723 C C . ASP A 1 92 ? 13.154 0.841 7.208 1.00 57.75 92 ASP A C 1
ATOM 725 O O . ASP A 1 92 ? 12.384 1.674 7.684 1.00 57.75 92 ASP A O 1
ATOM 729 N N . ALA A 1 93 ? 13.172 -0.424 7.639 1.00 57.00 93 ALA A N 1
ATOM 730 C CA . ALA A 1 93 ? 12.305 -0.900 8.715 1.00 57.00 93 ALA A CA 1
ATOM 731 C C . ALA A 1 93 ? 12.666 -0.270 10.074 1.00 57.00 93 ALA A C 1
ATOM 733 O O . ALA A 1 93 ? 11.781 0.002 10.885 1.00 57.00 93 ALA A O 1
ATOM 734 N N . ALA A 1 94 ? 13.955 -0.032 10.336 1.00 55.19 94 ALA A N 1
ATOM 735 C CA . ALA A 1 94 ? 14.410 0.647 11.544 1.00 55.19 94 ALA A CA 1
ATOM 736 C C . ALA A 1 94 ? 13.976 2.118 11.564 1.00 55.19 94 ALA A C 1
ATOM 738 O O . ALA A 1 94 ? 13.524 2.580 12.608 1.00 55.19 94 ALA A O 1
ATOM 739 N N . ILE A 1 95 ? 14.030 2.813 10.423 1.00 62.78 95 ILE A N 1
ATOM 740 C CA . ILE A 1 95 ? 13.544 4.191 10.276 1.00 62.78 95 ILE A CA 1
ATOM 741 C C . ILE A 1 95 ? 12.037 4.256 10.539 1.00 62.78 95 ILE A C 1
ATOM 743 O O . ILE A 1 95 ? 11.606 5.095 11.322 1.00 62.78 95 ILE A O 1
ATOM 747 N N . GLU A 1 96 ? 11.232 3.345 9.980 1.00 57.81 96 GLU A N 1
ATOM 748 C CA . GLU A 1 96 ? 9.788 3.301 10.275 1.00 57.81 96 GLU A CA 1
ATOM 749 C C . GLU A 1 96 ? 9.517 3.103 11.779 1.00 57.81 96 GLU A C 1
ATOM 751 O O . GLU A 1 96 ? 8.649 3.759 12.357 1.00 57.81 96 GLU A O 1
ATOM 756 N N . VAL A 1 97 ? 10.290 2.238 12.446 1.00 58.47 97 VAL A N 1
ATOM 757 C CA . VAL A 1 97 ? 10.184 2.007 13.897 1.00 58.47 97 VAL A CA 1
ATOM 758 C C . VAL A 1 97 ? 10.660 3.217 14.710 1.00 58.47 97 VAL A C 1
ATOM 760 O O . VAL A 1 97 ? 10.087 3.505 15.762 1.00 58.47 97 VAL A O 1
ATOM 763 N N . GLU A 1 98 ? 11.703 3.919 14.269 1.00 59.53 98 GLU A N 1
ATOM 764 C CA . GLU A 1 98 ? 12.194 5.146 14.904 1.00 59.53 98 GLU A CA 1
ATOM 765 C C . GLU A 1 98 ? 11.194 6.294 14.752 1.00 59.53 98 GLU A C 1
ATOM 767 O O . GLU A 1 98 ? 10.871 6.933 15.749 1.00 59.53 98 GLU A O 1
ATOM 772 N N . GLU A 1 99 ? 10.602 6.489 13.572 1.00 58.22 99 GLU A N 1
ATOM 773 C CA . GLU A 1 99 ? 9.533 7.470 13.355 1.00 58.22 99 GLU A CA 1
ATOM 774 C C . GLU A 1 99 ? 8.297 7.169 14.219 1.00 58.22 99 GLU A C 1
ATOM 776 O O . GLU A 1 99 ? 7.682 8.080 14.784 1.00 58.22 99 GLU A O 1
ATOM 781 N N . GLU A 1 100 ? 7.928 5.892 14.373 1.00 57.41 100 GLU A N 1
ATOM 782 C CA . GLU A 1 100 ? 6.856 5.484 15.285 1.00 57.41 100 GLU A CA 1
ATOM 783 C C . GLU A 1 100 ? 7.216 5.737 16.760 1.00 57.41 100 GLU A C 1
ATOM 785 O O . GLU A 1 100 ? 6.337 6.113 17.544 1.00 57.41 100 GLU A O 1
ATOM 790 N N . LYS A 1 101 ? 8.489 5.576 17.149 1.00 57.06 101 LYS A N 1
ATOM 791 C CA . LYS A 1 101 ? 8.978 5.885 18.503 1.00 57.06 101 LYS A CA 1
ATOM 792 C C . LYS A 1 101 ? 9.028 7.382 18.778 1.00 57.06 101 LYS A C 1
ATOM 794 O O . LYS A 1 101 ? 8.545 7.793 19.826 1.00 57.06 101 LYS A O 1
ATOM 799 N N . GLU A 1 102 ? 9.525 8.202 17.857 1.00 55.97 102 GLU A N 1
ATOM 800 C CA . GLU A 1 102 ? 9.537 9.664 18.001 1.00 55.97 102 GLU A CA 1
ATOM 801 C C . GLU A 1 102 ? 8.113 10.217 18.161 1.00 55.97 102 GLU A C 1
ATOM 803 O O . GLU A 1 102 ? 7.854 11.101 18.983 1.00 55.97 102 GLU A O 1
ATOM 808 N N . GLN A 1 103 ? 7.147 9.641 17.440 1.00 51.69 103 GLN A N 1
ATOM 809 C CA . GLN A 1 103 ? 5.732 9.990 17.580 1.00 51.69 103 GLN A CA 1
ATOM 810 C C . GLN A 1 103 ? 5.133 9.552 18.929 1.00 51.69 103 GLN A C 1
ATOM 812 O O . GLN A 1 103 ? 4.263 10.248 19.459 1.00 51.69 103 GLN A O 1
ATOM 817 N N . GLN A 1 104 ? 5.597 8.440 19.508 1.00 52.09 104 GLN A N 1
ATOM 818 C CA . GLN A 1 104 ? 5.225 8.009 20.863 1.00 52.09 104 GLN A CA 1
ATOM 819 C C . GLN A 1 104 ? 5.895 8.868 21.952 1.00 52.09 104 GLN A C 1
ATOM 821 O O . GLN A 1 104 ? 5.256 9.198 22.954 1.00 52.09 104 GLN A O 1
ATOM 826 N N . GLU A 1 105 ? 7.150 9.279 21.753 1.00 52.59 105 GLU A N 1
ATOM 827 C CA . GLU A 1 105 ? 7.912 10.135 22.674 1.00 52.59 105 GLU A CA 1
ATOM 828 C C . GLU A 1 105 ? 7.385 11.577 22.719 1.00 52.59 105 GLU A C 1
ATOM 830 O O . GLU A 1 105 ? 7.470 12.231 23.760 1.00 52.59 105 GLU A O 1
ATOM 835 N N . ALA A 1 106 ? 6.719 12.044 21.657 1.00 56.84 106 ALA A N 1
ATOM 836 C CA . ALA A 1 106 ? 5.980 13.310 21.645 1.00 56.84 106 ALA A CA 1
ATOM 837 C C . ALA A 1 106 ? 4.732 13.326 22.565 1.00 56.84 106 ALA A C 1
ATOM 839 O O . ALA A 1 106 ? 4.017 14.329 22.622 1.00 56.84 106 ALA A O 1
ATOM 840 N N . GLY A 1 107 ? 4.447 12.237 23.291 1.00 54.91 107 GLY A N 1
ATOM 841 C CA . GLY A 1 107 ? 3.377 12.161 24.290 1.00 54.91 107 GLY A CA 1
ATOM 842 C C . GLY A 1 107 ? 1.964 12.045 23.711 1.00 54.91 107 GLY A C 1
ATOM 843 O O . GLY A 1 107 ? 0.987 12.136 24.457 1.00 54.91 107 GLY A O 1
ATOM 844 N N . VAL A 1 108 ? 1.827 11.837 22.398 1.00 62.31 108 VAL A N 1
ATOM 845 C CA . VAL A 1 108 ? 0.526 11.638 21.754 1.00 62.31 108 VAL A CA 1
ATOM 846 C C . VAL A 1 108 ? 0.195 10.151 21.782 1.00 62.31 108 VAL A C 1
ATOM 848 O O . VAL A 1 108 ? 0.775 9.355 21.048 1.00 62.31 108 VAL A O 1
ATOM 851 N N . ALA A 1 109 ? -0.736 9.762 22.656 1.00 68.12 109 ALA A N 1
ATOM 852 C CA . ALA A 1 109 ? -1.213 8.385 22.703 1.00 68.12 109 ALA A CA 1
ATOM 853 C C . ALA A 1 109 ? -1.768 7.987 21.321 1.00 68.12 109 ALA A C 1
ATOM 855 O O . ALA A 1 109 ? -2.608 8.719 20.783 1.00 68.12 109 ALA A O 1
ATOM 856 N N . PRO A 1 110 ? -1.337 6.849 20.746 1.00 82.06 110 PRO A N 1
ATOM 857 C CA . PRO A 1 110 ? -1.836 6.415 19.455 1.00 82.06 110 PRO A CA 1
ATOM 858 C C . PRO A 1 110 ? -3.350 6.240 19.512 1.00 82.06 110 PRO A C 1
ATOM 860 O O . PRO A 1 110 ? -3.926 5.907 20.550 1.00 82.06 110 PRO A O 1
ATOM 863 N N . ALA A 1 111 ? -4.017 6.501 18.395 1.00 89.06 111 ALA A N 1
ATOM 864 C CA . ALA A 1 111 ? -5.464 6.478 18.338 1.00 89.06 111 ALA A CA 1
ATOM 865 C C . ALA A 1 111 ? -5.956 5.663 17.153 1.00 89.06 111 ALA A C 1
ATOM 867 O O . ALA A 1 111 ? -5.389 5.671 16.058 1.00 89.06 111 ALA A O 1
ATOM 868 N N . ILE A 1 112 ? -7.070 4.984 17.384 1.00 93.06 112 ILE A N 1
ATOM 869 C CA . ILE A 1 112 ? -7.899 4.439 16.321 1.00 93.06 112 ILE A CA 1
ATOM 870 C C . ILE A 1 112 ? -8.717 5.584 15.760 1.00 93.06 112 ILE A C 1
ATOM 872 O O . ILE A 1 112 ? -9.182 6.441 16.506 1.00 93.06 112 ILE A O 1
ATOM 876 N N . TYR A 1 113 ? -8.920 5.598 14.457 1.00 93.50 113 TYR A N 1
ATOM 877 C CA . TYR A 1 113 ? -9.794 6.550 13.802 1.00 93.50 113 TYR A CA 1
ATOM 878 C C . TYR A 1 113 ? -10.696 5.849 12.813 1.00 93.50 113 TYR A C 1
ATOM 880 O O . TYR A 1 113 ? -10.378 4.784 12.277 1.00 93.50 113 TYR A O 1
ATOM 888 N N . TRP A 1 114 ? -11.827 6.480 12.541 1.00 95.50 114 TRP A N 1
ATOM 889 C CA . TRP A 1 114 ? -12.703 6.048 11.476 1.00 95.50 114 TRP A CA 1
ATOM 890 C C . TRP A 1 114 ? -13.227 7.243 10.701 1.00 95.50 114 TRP A C 1
ATOM 892 O O . TRP A 1 114 ? -13.596 8.275 11.263 1.00 95.50 114 TRP A O 1
ATOM 902 N N . TYR A 1 115 ? -13.228 7.106 9.382 1.00 94.19 115 TYR A N 1
ATOM 903 C CA . TYR A 1 115 ? -13.617 8.173 8.472 1.00 94.19 115 TYR A CA 1
ATOM 904 C C . TYR A 1 115 ? -14.410 7.621 7.289 1.00 94.19 115 TYR A C 1
ATOM 906 O O . TYR A 1 115 ? -14.421 6.417 7.017 1.00 94.19 115 TYR A O 1
ATOM 914 N N . THR A 1 116 ? -15.089 8.512 6.579 1.00 93.50 116 THR A N 1
ATOM 915 C CA . THR A 1 116 ? -15.765 8.204 5.314 1.00 93.50 116 THR A CA 1
ATOM 916 C C . THR A 1 116 ? -15.458 9.270 4.268 1.00 93.50 116 THR A C 1
ATOM 918 O O . THR A 1 116 ? -14.793 10.259 4.561 1.00 93.50 116 THR A O 1
ATOM 921 N N . PHE A 1 117 ? -15.951 9.078 3.050 1.00 91.00 117 PHE A N 1
ATOM 922 C CA . PHE A 1 117 ? -16.005 10.137 2.046 1.00 91.00 117 PHE A CA 1
ATOM 923 C C . PHE A 1 117 ? -17.439 10.652 1.927 1.00 91.00 117 PHE A C 1
ATOM 925 O O . PHE A 1 117 ? -18.367 9.845 2.054 1.00 91.00 117 PHE A O 1
ATOM 932 N N . PRO A 1 118 ? -17.647 11.952 1.655 1.00 89.38 118 PRO A N 1
ATOM 933 C CA . PRO A 1 118 ? -18.983 12.508 1.451 1.00 89.38 118 PRO A CA 1
ATOM 934 C C . PRO A 1 118 ? -19.828 11.694 0.460 1.00 89.38 118 PRO A C 1
ATOM 936 O O . PRO A 1 118 ? -20.972 11.368 0.773 1.00 89.38 118 PRO A O 1
ATOM 939 N N . ALA A 1 119 ? -19.244 11.241 -0.655 1.00 88.62 119 ALA A N 1
ATOM 940 C CA . ALA A 1 119 ? -19.904 10.384 -1.643 1.00 88.62 119 ALA A CA 1
ATOM 941 C C . ALA A 1 119 ? -20.423 9.037 -1.098 1.00 88.62 119 ALA A C 1
ATOM 943 O O . ALA A 1 119 ? -21.330 8.436 -1.676 1.00 88.62 119 ALA A O 1
ATOM 944 N N . TYR A 1 120 ? -19.856 8.532 -0.001 1.00 88.94 120 TYR A N 1
ATOM 945 C CA . TYR A 1 120 ? -20.284 7.285 0.632 1.00 88.94 120 TYR A CA 1
ATOM 946 C C . TYR A 1 120 ? -21.312 7.489 1.737 1.00 88.94 120 TYR A C 1
ATOM 948 O O . TYR A 1 120 ? -22.019 6.540 2.086 1.00 88.94 120 TYR A O 1
ATOM 956 N N . LYS A 1 121 ? -21.408 8.698 2.287 1.00 89.50 121 LYS A N 1
ATOM 957 C CA . LYS A 1 121 ? -22.248 8.991 3.441 1.00 89.50 121 LYS A CA 1
ATOM 958 C C . LYS A 1 121 ? -23.727 8.852 3.089 1.00 89.50 121 LYS A C 1
ATOM 960 O O . LYS A 1 121 ? -24.195 9.293 2.042 1.00 89.50 121 LYS A O 1
ATOM 965 N N . ARG A 1 122 ? -24.486 8.242 3.998 1.00 88.38 122 ARG A N 1
ATOM 966 C CA . ARG A 1 122 ? -25.944 8.104 3.893 1.00 88.38 122 ARG A CA 1
ATOM 967 C C . ARG A 1 122 ? -26.607 8.833 5.051 1.00 88.38 122 ARG A C 1
ATOM 969 O O . ARG A 1 122 ? -26.089 8.825 6.163 1.00 88.38 122 ARG A O 1
ATOM 976 N N . SER A 1 123 ? -27.767 9.433 4.795 1.00 83.50 123 SER A N 1
ATOM 977 C CA . SER A 1 123 ? -28.587 10.089 5.824 1.00 83.50 123 SER A CA 1
ATOM 978 C C . SER A 1 123 ? -29.173 9.101 6.837 1.00 83.50 123 SER A C 1
ATOM 980 O O . SER A 1 123 ? -29.489 9.482 7.959 1.00 83.50 123 SER A O 1
ATOM 982 N N . SER A 1 124 ? -29.307 7.829 6.453 1.00 86.81 124 SER A N 1
ATOM 983 C CA . SER A 1 124 ? -29.802 6.756 7.310 1.00 86.81 124 SER A CA 1
ATOM 984 C C . SER A 1 124 ? -29.147 5.419 6.973 1.00 86.81 124 SER A C 1
ATOM 986 O O . SER A 1 124 ? -28.921 5.112 5.799 1.00 86.81 124 SER A O 1
ATOM 988 N N . GLY A 1 125 ? -28.940 4.590 7.996 1.00 90.56 125 GLY A N 1
ATOM 989 C CA . GLY A 1 125 ? -28.397 3.239 7.857 1.00 90.56 125 GLY A CA 1
ATOM 990 C C . GLY A 1 125 ? -26.871 3.193 7.692 1.00 90.56 125 GLY A C 1
ATOM 991 O O . GLY A 1 125 ? -26.206 4.228 7.710 1.00 90.56 125 GLY A O 1
ATOM 992 N N . PRO A 1 126 ? -26.302 1.984 7.562 1.00 94.44 126 PRO A N 1
ATOM 993 C CA . PRO A 1 126 ? -24.862 1.795 7.465 1.00 94.44 126 PRO A CA 1
ATOM 994 C C . PRO A 1 126 ? -24.316 2.221 6.098 1.00 94.44 126 PRO A C 1
ATOM 996 O O . PRO A 1 126 ? -24.975 2.084 5.058 1.00 94.44 126 PRO A O 1
ATOM 999 N N . TYR A 1 127 ? -23.078 2.703 6.105 1.00 95.38 127 TYR A N 1
ATOM 1000 C CA . TYR A 1 127 ? -22.352 3.163 4.927 1.00 95.38 127 TYR A CA 1
ATOM 1001 C C . TYR A 1 127 ? -20.855 2.821 5.025 1.00 95.38 127 TYR A C 1
ATOM 1003 O O . TYR A 1 127 ? -20.391 2.415 6.091 1.00 95.38 127 TYR A O 1
ATOM 1011 N N . PRO A 1 128 ? -20.094 2.908 3.918 1.00 94.50 128 PRO A N 1
ATOM 1012 C CA . PRO A 1 128 ? -18.661 2.634 3.927 1.00 94.50 128 PRO A CA 1
ATOM 1013 C C . PRO A 1 128 ? -17.889 3.561 4.873 1.00 94.50 128 PRO A C 1
ATOM 1015 O O . PRO A 1 128 ? -17.839 4.773 4.676 1.00 94.50 128 PRO A O 1
ATOM 1018 N N . ILE A 1 129 ? -17.252 2.971 5.875 1.00 95.19 129 ILE A N 1
ATOM 1019 C CA . ILE A 1 129 ? -16.364 3.627 6.830 1.00 95.19 129 ILE A CA 1
ATOM 1020 C C . ILE A 1 129 ? -15.037 2.870 6.815 1.00 95.19 129 ILE A C 1
ATOM 1022 O O . ILE A 1 129 ? -15.022 1.638 6.905 1.00 95.19 129 ILE A O 1
ATOM 1026 N N . LYS A 1 130 ? -13.931 3.601 6.683 1.00 93.94 130 LYS A N 1
ATOM 1027 C CA . LYS A 1 130 ? -12.584 3.056 6.855 1.00 93.94 130 LYS A CA 1
ATOM 1028 C C . LYS A 1 130 ? -12.188 3.175 8.319 1.00 93.94 130 LYS A C 1
ATOM 1030 O O . LYS A 1 130 ? -12.431 4.219 8.918 1.00 93.94 130 LYS A O 1
ATOM 1035 N N . ILE A 1 131 ? -11.580 2.131 8.873 1.00 94.62 131 ILE A N 1
ATOM 1036 C CA . ILE A 1 131 ? -11.079 2.102 10.253 1.00 94.62 131 ILE A CA 1
ATOM 1037 C C . ILE A 1 131 ? -9.572 1.879 10.204 1.00 94.62 131 ILE A C 1
ATOM 1039 O O . ILE A 1 131 ? -9.136 0.893 9.617 1.00 94.62 131 ILE A O 1
ATOM 1043 N N . GLY A 1 132 ? -8.800 2.773 10.816 1.00 91.62 132 GLY A N 1
ATOM 1044 C CA . GLY A 1 132 ? -7.342 2.683 10.868 1.00 91.62 132 GLY A CA 1
ATOM 1045 C C . GLY A 1 132 ? -6.778 3.177 12.195 1.00 91.62 132 GLY A C 1
ATOM 1046 O O . GLY A 1 132 ? -7.526 3.555 13.097 1.00 91.62 132 GLY A O 1
ATOM 1047 N N . LYS A 1 133 ? -5.450 3.196 12.301 1.00 90.44 133 LYS A N 1
ATOM 1048 C CA . LYS A 1 133 ? -4.708 3.686 13.472 1.00 90.44 133 LYS A CA 1
ATOM 1049 C C . LYS A 1 133 ? -3.652 4.718 13.093 1.00 90.44 133 LYS A C 1
ATOM 1051 O O . LYS A 1 133 ? -3.166 4.712 11.961 1.00 90.44 133 LYS A O 1
ATOM 1056 N N . GLY A 1 134 ? -3.267 5.573 14.035 1.00 84.50 134 GLY A N 1
ATOM 1057 C CA . GLY A 1 134 ? -2.111 6.462 13.908 1.00 84.50 134 GLY A CA 1
ATOM 1058 C C . GLY A 1 134 ? -1.873 7.305 15.159 1.00 84.50 134 GLY A C 1
ATOM 1059 O O . GLY A 1 134 ? -2.801 7.533 15.932 1.00 84.50 134 GLY A O 1
ATOM 1060 N N . ALA A 1 135 ? -0.642 7.789 15.338 1.00 77.69 135 ALA A N 1
ATOM 1061 C CA . ALA A 1 135 ? -0.304 8.733 16.406 1.00 77.69 135 ALA A CA 1
ATOM 1062 C C . ALA A 1 135 ? -1.009 10.083 16.211 1.00 77.69 135 ALA A C 1
ATOM 1064 O O . ALA A 1 135 ? -1.568 10.641 17.145 1.00 77.69 135 ALA A O 1
ATOM 1065 N N . ASN A 1 136 ? -1.078 10.561 14.966 1.00 78.56 136 ASN A N 1
ATOM 1066 C CA . ASN A 1 136 ? -1.890 11.712 14.582 1.00 78.56 136 ASN A CA 1
ATOM 1067 C C . ASN A 1 136 ? -2.916 11.290 13.515 1.00 78.56 136 ASN A C 1
ATOM 1069 O O . ASN A 1 136 ? -2.591 11.274 12.323 1.00 78.56 136 ASN A O 1
ATOM 1073 N N . PRO A 1 137 ? -4.143 10.910 13.923 1.00 78.25 137 PRO A N 1
ATOM 1074 C CA . PRO A 1 137 ? -5.203 10.511 13.005 1.00 78.25 137 PRO A CA 1
ATOM 1075 C C . PRO A 1 137 ? -5.458 11.502 11.876 1.00 78.25 137 PRO A C 1
ATOM 1077 O O . PRO A 1 137 ? -5.578 11.093 10.727 1.00 78.25 137 PRO A O 1
ATOM 1080 N N . GLU A 1 138 ? -5.507 12.798 12.179 1.00 77.00 138 GLU A N 1
ATOM 1081 C CA . GLU A 1 138 ? -5.820 13.824 11.186 1.00 77.00 138 GLU A CA 1
ATOM 1082 C C . GLU A 1 138 ? -4.723 13.917 10.127 1.00 77.00 138 GLU A C 1
ATOM 1084 O O . GLU A 1 138 ? -5.009 13.835 8.933 1.00 77.00 138 GLU A O 1
ATOM 1089 N N . ALA A 1 139 ? -3.459 14.004 10.555 1.00 72.81 139 ALA A N 1
ATOM 1090 C CA . ALA A 1 139 ? -2.325 14.038 9.638 1.00 72.81 139 ALA A CA 1
ATOM 1091 C C . ALA A 1 139 ? -2.262 12.766 8.780 1.00 72.81 139 ALA A C 1
ATOM 1093 O O . ALA A 1 139 ? -2.116 12.851 7.562 1.00 72.81 139 ALA A O 1
ATOM 1094 N N . ARG A 1 140 ? -2.461 11.590 9.389 1.00 74.50 140 ARG A N 1
ATOM 1095 C CA . ARG A 1 140 ? -2.398 10.303 8.685 1.00 74.50 140 ARG A CA 1
ATOM 1096 C C . ARG A 1 140 ? -3.530 10.126 7.679 1.00 74.50 140 ARG A C 1
ATOM 1098 O O . ARG A 1 140 ? -3.310 9.570 6.609 1.00 74.50 140 ARG A O 1
ATOM 1105 N N . ILE A 1 141 ? -4.735 10.594 7.997 1.00 77.75 141 ILE A N 1
ATOM 1106 C CA . ILE A 1 141 ? -5.873 10.573 7.072 1.00 77.75 141 ILE A CA 1
ATOM 1107 C C . ILE A 1 141 ? -5.620 11.527 5.897 1.00 77.75 141 ILE A C 1
ATOM 1109 O O . ILE A 1 141 ? -5.899 11.176 4.755 1.00 77.75 141 ILE A O 1
ATOM 1113 N N . MET A 1 142 ? -5.058 12.709 6.159 1.00 72.19 142 MET A N 1
ATOM 1114 C CA . MET A 1 142 ? -4.787 13.719 5.129 1.00 72.19 142 MET A CA 1
ATOM 1115 C C . MET A 1 142 ? -3.607 13.359 4.216 1.00 72.19 142 MET A C 1
ATOM 1117 O O . MET A 1 142 ? -3.577 13.792 3.067 1.00 72.19 142 MET A O 1
ATOM 1121 N N . GLN A 1 143 ? -2.655 12.560 4.702 1.00 70.38 143 GLN A N 1
ATOM 1122 C CA . GLN A 1 143 ? -1.537 12.028 3.914 1.00 70.38 143 GLN A CA 1
ATOM 1123 C C . GLN A 1 143 ? -1.932 10.839 3.025 1.00 70.38 143 GLN A C 1
ATOM 1125 O O . GLN A 1 143 ? -1.180 10.479 2.120 1.00 70.38 143 GLN A O 1
ATOM 1130 N N . GLN A 1 144 ? -3.093 10.213 3.251 1.00 68.75 144 GLN A N 1
ATOM 1131 C CA . GLN A 1 144 ? -3.533 9.093 2.422 1.00 68.75 144 GLN A CA 1
ATOM 1132 C C . GLN A 1 144 ? -3.901 9.581 1.021 1.00 68.75 144 GLN A C 1
ATOM 1134 O O . GLN A 1 144 ? -4.904 10.264 0.815 1.00 68.75 144 GLN A O 1
ATOM 1139 N N . VAL A 1 145 ? -3.104 9.167 0.036 1.00 59.16 145 VAL A N 1
ATOM 1140 C CA . VAL A 1 145 ? -3.438 9.331 -1.378 1.00 59.16 145 VAL A CA 1
ATOM 1141 C C . VAL A 1 145 ? -4.611 8.405 -1.682 1.00 59.16 145 VAL A C 1
ATOM 1143 O O . VAL A 1 145 ? -4.476 7.182 -1.682 1.00 59.16 145 VAL A O 1
ATOM 1146 N N . THR A 1 146 ? -5.788 8.985 -1.905 1.00 64.38 146 THR A N 1
ATOM 1147 C CA . THR A 1 146 ? -6.982 8.229 -2.293 1.00 64.38 146 THR A CA 1
ATOM 1148 C C . THR A 1 146 ? -7.431 8.649 -3.690 1.00 64.38 146 THR A C 1
ATOM 1150 O O . THR A 1 146 ? -7.220 9.798 -4.075 1.00 64.38 146 THR A O 1
ATOM 1153 N N . PRO A 1 147 ? -8.071 7.758 -4.467 1.00 63.19 147 PRO A N 1
ATOM 1154 C CA . PRO A 1 147 ? -8.592 8.106 -5.789 1.00 63.19 147 PRO A CA 1
ATOM 1155 C C . PRO A 1 147 ? -9.807 9.050 -5.730 1.00 63.19 147 PRO A C 1
ATOM 1157 O O . PRO A 1 147 ? -10.349 9.408 -6.774 1.00 63.19 147 PRO A O 1
ATOM 1160 N N . MET A 1 148 ? -10.266 9.428 -4.531 1.00 68.94 148 MET A N 1
ATOM 1161 C CA . MET A 1 148 ? -11.406 10.317 -4.352 1.00 68.94 148 MET A CA 1
ATOM 1162 C C . MET A 1 148 ? -10.949 11.781 -4.337 1.00 68.94 148 MET A C 1
ATOM 1164 O O . MET A 1 148 ? -10.043 12.122 -3.578 1.00 68.94 148 MET A O 1
ATOM 1168 N N . PRO A 1 149 ? -11.586 12.667 -5.128 1.00 72.06 149 PRO A N 1
ATOM 1169 C CA . PRO A 1 149 ? -11.261 14.095 -5.127 1.00 72.06 149 PRO A CA 1
ATOM 1170 C C . PRO A 1 149 ? -11.749 14.807 -3.856 1.00 72.06 149 PRO A C 1
ATOM 1172 O O . PRO A 1 149 ? -11.314 15.917 -3.552 1.00 72.06 149 PRO A O 1
ATOM 1175 N N . GLU A 1 150 ? -12.685 14.194 -3.130 1.00 79.88 150 GLU A N 1
ATOM 1176 C CA . GLU A 1 150 ? -13.252 14.736 -1.902 1.00 79.88 150 GLU A CA 1
ATOM 1177 C C . GLU A 1 150 ? -12.323 14.501 -0.711 1.00 79.88 150 GLU A C 1
ATOM 1179 O O . GLU A 1 150 ? -11.686 13.454 -0.592 1.00 79.88 150 GLU A O 1
ATOM 1184 N N . LYS A 1 151 ? -12.299 15.456 0.223 1.00 83.00 151 LYS A N 1
ATOM 1185 C CA . LYS A 1 151 ? -11.595 15.264 1.491 1.00 83.00 151 LYS A CA 1
ATOM 1186 C C . LYS A 1 151 ? -12.338 14.238 2.358 1.00 83.00 151 LYS A C 1
ATOM 1188 O O . LYS A 1 151 ? -13.570 14.274 2.404 1.00 83.00 151 LYS A O 1
ATOM 1193 N N . PRO A 1 152 ? -11.613 13.359 3.065 1.00 88.44 152 PRO A N 1
ATOM 1194 C CA . PRO A 1 152 ? -12.220 12.443 4.019 1.00 88.44 152 PRO A CA 1
ATOM 1195 C C . PRO A 1 152 ? -12.872 13.212 5.177 1.00 88.44 152 PRO A C 1
ATOM 1197 O O . PRO A 1 152 ? -12.327 14.190 5.686 1.00 88.44 152 PRO A O 1
ATOM 1200 N N . GLU A 1 153 ? -14.040 12.746 5.607 1.00 90.81 153 GLU A N 1
ATOM 1201 C CA . GLU A 1 153 ? -14.732 13.225 6.799 1.00 90.81 153 GLU A CA 1
ATOM 1202 C C . GLU A 1 153 ? -14.405 12.301 7.974 1.00 90.81 153 GLU A C 1
ATOM 1204 O O . GLU A 1 153 ? -14.796 11.128 7.977 1.00 90.81 153 GLU A O 1
ATOM 1209 N N . ILE A 1 154 ? -13.698 12.831 8.973 1.00 92.44 154 ILE A N 1
ATOM 1210 C CA . ILE A 1 154 ? -13.379 12.114 10.210 1.00 92.44 154 ILE A CA 1
ATOM 1211 C C . ILE A 1 154 ? -14.655 11.990 11.040 1.00 92.44 154 ILE A C 1
ATOM 1213 O O . ILE A 1 154 ? -15.273 12.983 11.409 1.00 92.44 154 ILE A O 1
ATOM 1217 N N . LEU A 1 155 ? -15.046 10.752 11.326 1.00 93.75 155 LEU A N 1
ATOM 1218 C CA . LEU A 1 155 ? -16.268 10.430 12.062 1.00 93.75 155 LEU A CA 1
ATOM 1219 C C . LEU A 1 155 ? -15.996 10.171 13.548 1.00 93.75 155 LEU A C 1
ATOM 1221 O O . LEU A 1 155 ? -16.933 10.167 14.344 1.00 93.75 155 LEU A O 1
ATOM 1225 N N . GLY A 1 156 ? -14.740 9.915 13.912 1.00 92.44 156 GLY A N 1
ATOM 1226 C CA . GLY A 1 156 ? -14.302 9.837 15.298 1.00 92.44 156 GLY A CA 1
ATOM 1227 C C . GLY A 1 156 ? -12.902 9.258 15.459 1.00 92.44 156 GLY A C 1
ATOM 1228 O O . GLY A 1 156 ? -12.311 8.709 14.521 1.00 92.44 156 GLY A O 1
ATOM 1229 N N . THR A 1 157 ? -12.386 9.411 16.674 1.00 93.19 157 THR A N 1
ATOM 1230 C CA . THR A 1 157 ? -11.101 8.879 17.122 1.00 93.19 157 THR A CA 1
ATOM 1231 C C . THR A 1 157 ? -11.250 8.251 18.508 1.00 93.19 157 THR A C 1
ATOM 1233 O O . THR A 1 157 ? -12.159 8.587 19.266 1.00 93.19 157 THR A O 1
ATOM 1236 N N . TYR A 1 158 ? -10.373 7.305 18.834 1.00 91.81 158 TYR A N 1
ATOM 1237 C CA . TYR A 1 158 ? -10.313 6.652 20.135 1.00 91.81 158 TYR A CA 1
ATOM 1238 C C . TYR A 1 158 ? -8.847 6.425 20.535 1.00 91.81 158 TYR A C 1
ATOM 1240 O O . TYR A 1 158 ? -8.209 5.515 19.992 1.00 91.81 158 TYR A O 1
ATOM 1248 N N . PRO A 1 159 ? -8.290 7.246 21.446 1.00 90.19 159 PRO A N 1
ATOM 1249 C CA . PRO A 1 159 ? -6.936 7.063 21.960 1.00 90.19 159 PRO A CA 1
ATOM 1250 C C . PRO A 1 159 ? -6.817 5.760 22.752 1.00 90.19 159 PRO A C 1
ATOM 1252 O O . PRO A 1 159 ? -7.607 5.498 23.661 1.00 90.19 159 PRO A O 1
ATOM 1255 N N . HIS A 1 160 ? -5.818 4.944 22.432 1.00 88.50 160 HIS A N 1
ATOM 1256 C CA . HIS A 1 160 ? -5.530 3.716 23.160 1.00 88.50 160 HIS A CA 1
ATOM 1257 C C . HIS A 1 160 ? -4.036 3.386 23.070 1.00 88.50 160 HIS A C 1
ATOM 1259 O O . HIS A 1 160 ? -3.507 3.352 21.963 1.00 88.50 160 HIS A O 1
ATOM 1265 N N . PRO A 1 161 ? -3.347 3.083 24.188 1.00 84.25 161 PRO A N 1
ATOM 1266 C CA . PRO A 1 161 ? -1.907 2.799 24.174 1.00 84.25 161 PRO A CA 1
ATOM 1267 C C . PRO A 1 161 ? -1.548 1.585 23.309 1.00 84.25 161 PRO A C 1
ATOM 1269 O O . PRO A 1 161 ? -0.459 1.524 22.757 1.00 84.25 161 PRO A O 1
ATOM 1272 N N . ASP A 1 162 ? -2.483 0.649 23.155 1.00 87.38 162 ASP A N 1
ATOM 1273 C CA . ASP A 1 162 ? -2.368 -0.496 22.254 1.00 87.38 162 ASP A CA 1
ATOM 1274 C C . ASP A 1 162 ? -3.374 -0.364 21.097 1.00 87.38 162 ASP A C 1
ATOM 1276 O O . ASP A 1 162 ? -4.329 -1.136 20.976 1.00 87.38 162 ASP A O 1
ATOM 1280 N N . ALA A 1 163 ? -3.258 0.720 20.324 1.00 88.50 163 ALA A N 1
ATOM 1281 C CA . ALA A 1 163 ? -4.135 0.980 19.180 1.00 88.50 163 ALA A CA 1
ATOM 1282 C C . ALA A 1 163 ? -3.991 -0.100 18.094 1.00 88.50 163 ALA A C 1
ATOM 1284 O O . ALA A 1 163 ? -4.955 -0.388 17.390 1.00 88.50 163 ALA A O 1
ATOM 1285 N N . ASP A 1 164 ? -2.819 -0.727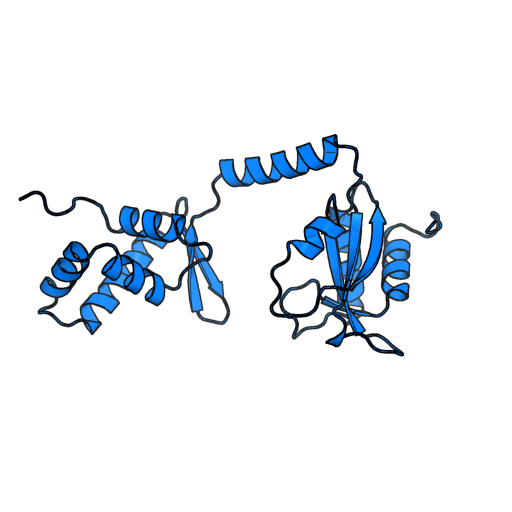 17.996 1.00 86.25 164 ASP A N 1
ATOM 1286 C CA . ASP A 1 164 ? -2.487 -1.779 17.037 1.00 86.25 164 ASP A CA 1
ATOM 1287 C C . ASP A 1 164 ? -3.339 -3.032 17.217 1.00 86.25 164 ASP A C 1
ATOM 1289 O O . ASP A 1 164 ? -3.989 -3.496 16.274 1.00 86.25 164 ASP A O 1
ATOM 1293 N N . ASN A 1 165 ? -3.351 -3.594 18.428 1.00 90.56 165 ASN A N 1
ATOM 1294 C CA . ASN A 1 165 ? -4.141 -4.792 18.690 1.00 90.56 165 ASN A CA 1
ATOM 1295 C C . ASN A 1 165 ? -5.635 -4.471 18.712 1.00 90.56 165 ASN A C 1
ATOM 1297 O O . ASN A 1 165 ? -6.440 -5.267 18.221 1.00 90.56 165 ASN A O 1
ATOM 1301 N N . LEU A 1 166 ? -6.013 -3.296 19.223 1.00 92.31 166 LEU A N 1
ATOM 1302 C CA . LEU A 1 166 ? -7.409 -2.880 19.277 1.00 92.31 166 LEU A CA 1
ATOM 1303 C C . LEU A 1 166 ? -7.992 -2.650 17.868 1.00 92.31 166 LEU A C 1
ATOM 1305 O O . LEU A 1 166 ? -9.093 -3.127 17.588 1.00 92.31 166 LEU A O 1
ATOM 1309 N N . GLU A 1 167 ? -7.255 -2.017 16.951 1.00 94.56 167 GLU A N 1
ATOM 1310 C CA . GLU A 1 167 ? -7.665 -1.837 15.550 1.00 94.56 167 GLU A CA 1
ATOM 1311 C C . GLU A 1 167 ? -7.884 -3.189 14.863 1.00 94.56 167 GLU A C 1
ATOM 1313 O O . GLU A 1 167 ? -8.971 -3.445 14.331 1.00 94.56 167 GLU A O 1
ATOM 1318 N N . LYS A 1 168 ? -6.903 -4.098 14.948 1.00 92.75 168 LYS A N 1
ATOM 1319 C CA . LYS A 1 168 ? -7.024 -5.458 14.404 1.00 92.75 168 LYS A CA 1
ATOM 1320 C C . LYS A 1 168 ? -8.246 -6.177 14.970 1.00 92.75 168 LYS A C 1
ATOM 1322 O O . LYS A 1 168 ? -9.015 -6.761 14.206 1.00 92.75 168 LYS A O 1
ATOM 1327 N N . ALA A 1 169 ? -8.461 -6.118 16.283 1.00 94.06 169 ALA A N 1
ATOM 1328 C CA . ALA A 1 169 ? -9.589 -6.769 16.942 1.00 94.06 169 ALA A CA 1
ATOM 1329 C C . ALA A 1 169 ? -10.945 -6.227 16.456 1.00 94.06 169 ALA A C 1
ATOM 1331 O O . ALA A 1 169 ? -11.830 -7.013 16.109 1.00 94.06 169 ALA A O 1
ATOM 1332 N N . ILE A 1 170 ? -11.098 -4.904 16.346 1.00 94.56 170 ILE A N 1
ATOM 1333 C CA . ILE A 1 170 ? -12.318 -4.266 15.826 1.00 94.56 170 ILE A CA 1
ATOM 1334 C C . ILE A 1 170 ? -12.554 -4.661 14.368 1.00 94.56 170 ILE A C 1
ATOM 1336 O O . ILE A 1 170 ? -13.664 -5.053 13.997 1.00 94.56 170 ILE A O 1
ATOM 1340 N N . GLN A 1 171 ? -11.510 -4.605 13.538 1.00 93.81 171 GLN A N 1
ATOM 1341 C CA . GLN A 1 171 ? -11.606 -4.999 12.137 1.00 93.81 171 GLN A CA 1
ATOM 1342 C C . GLN A 1 171 ? -12.002 -6.474 11.998 1.00 93.81 171 GLN A C 1
ATOM 1344 O O . GLN A 1 171 ? -12.864 -6.796 11.180 1.00 93.81 171 GLN A O 1
ATOM 1349 N N . TYR A 1 172 ? -11.423 -7.381 12.791 1.00 93.56 172 TYR A N 1
ATOM 1350 C CA . TYR A 1 172 ? -11.810 -8.795 12.794 1.00 93.56 172 TYR A CA 1
ATOM 1351 C C . TYR A 1 172 ? -13.248 -9.000 13.266 1.00 93.56 172 TYR A C 1
ATOM 1353 O O . TYR A 1 172 ? -13.996 -9.730 12.617 1.00 93.56 172 TYR A O 1
ATOM 1361 N N . LEU A 1 173 ? -13.673 -8.312 14.326 1.00 93.88 173 LEU A N 1
ATOM 1362 C CA . LEU A 1 173 ? -15.047 -8.370 14.818 1.00 93.88 173 LEU A CA 1
ATOM 1363 C C . LEU A 1 173 ? -16.052 -7.950 13.733 1.00 93.88 173 LEU A C 1
ATOM 1365 O O . LEU A 1 173 ? -17.049 -8.637 13.503 1.00 93.88 173 LEU A O 1
ATOM 1369 N N . LEU A 1 174 ? -15.783 -6.858 13.014 1.00 92.75 174 LEU A N 1
ATOM 1370 C CA . LEU A 1 174 ? -16.639 -6.395 11.917 1.00 92.75 174 LEU A CA 1
ATOM 1371 C C . LEU A 1 174 ? -16.593 -7.326 10.695 1.00 92.75 174 LEU A C 1
ATOM 1373 O O . LEU A 1 174 ? -17.622 -7.516 10.040 1.00 92.75 174 LEU A O 1
ATOM 1377 N N . LYS A 1 175 ? -15.443 -7.955 10.406 1.00 92.69 175 LYS A N 1
ATOM 1378 C CA . LYS A 1 175 ? -15.326 -9.006 9.375 1.00 92.69 175 LYS A CA 1
ATOM 1379 C C . LYS A 1 175 ? -16.208 -10.207 9.714 1.00 92.69 175 LYS A C 1
ATOM 1381 O O . LYS A 1 175 ? -16.986 -10.629 8.864 1.00 92.69 175 LYS A O 1
ATOM 1386 N N . VAL A 1 176 ? -16.141 -10.709 10.949 1.00 91.56 176 VAL A N 1
ATOM 1387 C CA . VAL A 1 176 ? -16.966 -11.835 11.427 1.00 91.56 176 VAL A CA 1
ATOM 1388 C C . VAL A 1 176 ? -18.458 -11.498 11.368 1.00 91.56 176 VAL A C 1
ATOM 1390 O O . VAL A 1 176 ? -19.269 -12.346 11.012 1.00 91.56 176 VAL A O 1
ATOM 1393 N N . ARG A 1 177 ? -18.829 -10.238 11.621 1.00 93.12 177 ARG A N 1
ATOM 1394 C CA . ARG A 1 177 ? -20.206 -9.733 11.468 1.00 93.12 177 ARG A CA 1
ATOM 1395 C C . ARG A 1 177 ? -20.643 -9.513 10.011 1.00 93.12 177 ARG A C 1
ATOM 1397 O O . ARG A 1 177 ? -21.715 -8.959 9.783 1.00 93.12 177 ARG A O 1
ATOM 1404 N N . GLY A 1 178 ? -19.823 -9.878 9.024 1.00 90.75 178 GLY A N 1
ATOM 1405 C CA . GLY A 1 178 ? -20.147 -9.726 7.603 1.00 90.75 178 GLY A CA 1
ATOM 1406 C C . GLY A 1 178 ? -20.220 -8.272 7.130 1.00 90.75 178 GLY A C 1
ATOM 1407 O O . GLY A 1 178 ? -20.834 -7.991 6.106 1.00 90.75 178 GLY A O 1
ATOM 1408 N N . ARG A 1 179 ? -19.617 -7.325 7.863 1.00 91.88 179 ARG A N 1
ATOM 1409 C CA . ARG A 1 179 ? -19.670 -5.890 7.530 1.00 91.88 179 ARG A CA 1
ATOM 1410 C C . ARG A 1 179 ? -18.597 -5.455 6.541 1.00 91.88 179 ARG A C 1
ATOM 1412 O O . ARG A 1 179 ? -18.631 -4.320 6.081 1.00 91.88 179 ARG A O 1
ATOM 1419 N N . ARG A 1 180 ? -17.620 -6.308 6.224 1.00 91.38 180 ARG A N 1
ATOM 1420 C CA . ARG A 1 180 ? -16.515 -5.944 5.327 1.00 91.38 180 ARG A CA 1
ATOM 1421 C C . ARG A 1 180 ? -17.041 -5.601 3.930 1.00 91.38 180 ARG A C 1
ATOM 1423 O O . ARG A 1 180 ? -17.750 -6.397 3.319 1.00 91.38 180 ARG A O 1
ATOM 1430 N N . LYS A 1 181 ? -16.618 -4.456 3.393 1.00 86.69 181 LYS A N 1
ATOM 1431 C CA . LYS A 1 181 ? -16.870 -4.067 2.003 1.00 86.69 181 LYS A CA 1
ATOM 1432 C C . LYS A 1 181 ? -15.873 -4.795 1.090 1.00 86.69 181 LYS A C 1
ATOM 1434 O O . LYS A 1 181 ? -14.703 -4.431 1.035 1.00 86.69 181 LYS A O 1
ATOM 1439 N N . ALA A 1 182 ? -16.310 -5.871 0.434 1.00 80.31 182 ALA A N 1
ATOM 1440 C CA . ALA A 1 182 ? -15.428 -6.760 -0.337 1.00 80.31 182 ALA A CA 1
ATOM 1441 C C . ALA A 1 182 ? -14.851 -6.121 -1.615 1.00 80.31 182 ALA A C 1
ATOM 1443 O O . ALA A 1 182 ? -13.778 -6.506 -2.063 1.00 80.31 182 ALA A O 1
ATOM 1444 N N . ASP A 1 183 ? -15.554 -5.140 -2.171 1.00 79.88 183 ASP A N 1
ATOM 1445 C CA . ASP A 1 183 ? -15.239 -4.396 -3.394 1.00 79.88 183 ASP A CA 1
ATOM 1446 C C . ASP A 1 183 ? -14.510 -3.065 -3.110 1.00 79.88 183 ASP A C 1
ATOM 1448 O O . ASP A 1 183 ? -14.510 -2.159 -3.939 1.00 79.88 183 ASP A O 1
ATOM 1452 N N . ALA A 1 184 ? -13.947 -2.887 -1.911 1.00 76.31 184 ALA A N 1
ATOM 1453 C CA . ALA A 1 184 ? -13.172 -1.700 -1.556 1.00 76.31 184 ALA A CA 1
ATOM 1454 C C . ALA A 1 184 ? -11.661 -1.908 -1.768 1.00 76.31 184 ALA A C 1
ATOM 1456 O O . ALA A 1 184 ? -11.164 -3.016 -1.548 1.00 76.31 184 ALA A O 1
ATOM 1457 N N . PRO A 1 185 ? -10.905 -0.843 -2.101 1.00 67.50 185 PRO A N 1
ATOM 1458 C CA . PRO A 1 185 ? -9.450 -0.887 -2.079 1.00 67.50 185 PRO A CA 1
ATOM 1459 C C . PRO A 1 185 ? -8.968 -0.999 -0.623 1.00 67.50 185 PRO A C 1
ATOM 1461 O O . PRO A 1 185 ? -9.043 -0.046 0.156 1.00 67.50 185 PRO A O 1
ATOM 1464 N N . GLY A 1 186 ? -8.512 -2.193 -0.243 1.00 73.75 186 GLY A N 1
ATOM 1465 C CA . GLY A 1 186 ? -7.975 -2.495 1.088 1.00 73.75 186 GLY A CA 1
ATOM 1466 C C . GLY A 1 186 ? -8.903 -3.320 1.991 1.00 73.75 186 GLY A C 1
ATOM 1467 O O . GLY A 1 186 ? -10.087 -3.527 1.726 1.00 73.75 186 GLY A O 1
ATOM 1468 N N . ALA A 1 187 ? -8.346 -3.836 3.089 1.00 80.31 187 ALA A N 1
ATOM 1469 C CA . ALA A 1 187 ? -9.052 -4.725 4.022 1.00 80.31 187 ALA A CA 1
ATOM 1470 C C . ALA A 1 187 ? -9.795 -3.995 5.159 1.00 80.31 187 ALA A C 1
ATOM 1472 O O . ALA A 1 187 ? -10.402 -4.652 6.008 1.00 80.31 187 ALA A O 1
ATOM 1473 N N . GLU A 1 188 ? -9.750 -2.664 5.152 1.00 87.50 188 GLU A N 1
ATOM 1474 C CA . GLU A 1 188 ? -10.069 -1.782 6.284 1.00 87.50 188 GLU A CA 1
ATOM 1475 C C . GLU A 1 188 ? -11.411 -1.048 6.116 1.00 87.50 188 GLU A C 1
ATOM 1477 O O . GLU A 1 188 ? -11.762 -0.195 6.928 1.00 87.50 188 GLU A O 1
ATOM 1482 N N . TRP A 1 189 ? -12.163 -1.357 5.055 1.00 92.62 189 TRP A N 1
ATOM 1483 C CA . TRP A 1 189 ? -13.449 -0.734 4.741 1.00 92.62 189 TRP A CA 1
ATOM 1484 C C . TRP A 1 189 ? -14.632 -1.601 5.176 1.00 92.62 189 TRP A C 1
ATOM 1486 O O . TRP A 1 189 ? -14.724 -2.786 4.832 1.00 92.62 189 TRP A O 1
ATOM 1496 N N . PHE A 1 190 ? -15.589 -0.982 5.865 1.00 95.50 190 PHE A N 1
ATOM 1497 C CA . PHE A 1 190 ? -16.749 -1.651 6.448 1.00 95.50 190 PHE A CA 1
ATOM 1498 C C . PHE A 1 190 ? -18.039 -0.892 6.153 1.00 95.50 190 PHE A C 1
ATOM 1500 O O . PHE A 1 190 ? -18.083 0.325 6.269 1.00 95.50 190 PHE A O 1
ATOM 1507 N N . VAL A 1 191 ? -19.107 -1.604 5.801 1.00 96.00 191 VAL A N 1
ATOM 1508 C CA . VAL A 1 191 ? -20.468 -1.060 5.733 1.00 96.00 191 VAL A CA 1
ATOM 1509 C C . VAL A 1 191 ? -21.045 -1.090 7.148 1.00 96.00 191 VAL A C 1
ATOM 1511 O O . VAL A 1 191 ? -21.550 -2.118 7.599 1.00 96.00 191 VAL A O 1
ATOM 1514 N N . THR A 1 192 ? -20.901 0.021 7.866 1.00 96.25 192 THR A N 1
ATOM 1515 C 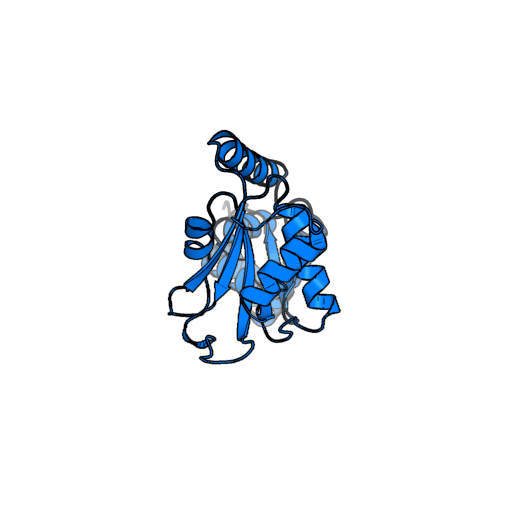CA . THR A 1 192 ? -21.189 0.136 9.306 1.00 96.25 192 THR A CA 1
ATOM 1516 C C . THR A 1 192 ? -21.679 1.549 9.643 1.00 96.25 192 THR A C 1
ATOM 1518 O O . THR A 1 192 ? -21.834 2.394 8.761 1.00 96.25 192 THR A O 1
ATOM 1521 N N . THR A 1 193 ? -21.954 1.812 10.914 1.00 96.19 193 THR A N 1
ATOM 1522 C CA . THR A 1 193 ? -22.261 3.144 11.455 1.00 96.19 193 THR A CA 1
ATOM 1523 C C . THR A 1 193 ? -21.196 3.573 12.472 1.00 96.19 193 THR A C 1
ATOM 1525 O O . THR A 1 193 ? -20.558 2.699 13.066 1.00 96.19 193 THR A O 1
ATOM 1528 N N . PRO A 1 194 ? -21.008 4.883 12.737 1.00 95.00 194 PRO A N 1
ATOM 1529 C CA . PRO A 1 194 ? -20.111 5.342 13.806 1.00 95.00 194 PRO A CA 1
ATOM 1530 C C . PRO A 1 194 ? -20.445 4.701 15.160 1.00 95.00 194 PRO A C 1
ATOM 1532 O O . PRO A 1 194 ? -19.556 4.273 15.890 1.00 95.00 194 PRO A O 1
ATOM 1535 N N . GLN A 1 195 ? -21.739 4.532 15.449 1.00 94.00 195 GLN A N 1
ATOM 1536 C CA . GLN A 1 195 ? -22.204 3.873 16.666 1.00 94.00 195 GLN A CA 1
ATOM 1537 C C . GLN A 1 195 ? -21.780 2.398 16.737 1.00 94.00 195 GLN A C 1
ATOM 1539 O O . GLN A 1 195 ? -21.338 1.937 17.784 1.00 94.00 195 GLN A O 1
ATOM 1544 N N . GLU A 1 196 ? -21.881 1.644 15.639 1.00 94.44 196 GLU A N 1
ATOM 1545 C CA . GLU A 1 196 ? -21.413 0.251 15.591 1.00 94.44 196 GLU A CA 1
ATOM 1546 C C . GLU A 1 196 ? -19.893 0.132 15.784 1.00 94.44 196 GLU A C 1
ATOM 1548 O O . GLU A 1 196 ? -19.446 -0.862 16.356 1.00 94.44 196 GLU A O 1
ATOM 1553 N N . VAL A 1 197 ? -19.106 1.128 15.353 1.00 95.50 197 VAL A N 1
ATOM 1554 C CA . VAL A 1 197 ? -17.654 1.176 15.612 1.00 95.50 197 VAL A CA 1
ATOM 1555 C C . VAL A 1 197 ? -17.382 1.376 17.103 1.00 95.50 197 VAL A C 1
ATOM 1557 O O . VAL A 1 197 ? -16.602 0.624 17.685 1.00 95.50 197 VAL A O 1
ATOM 1560 N N . LEU A 1 198 ? -18.082 2.310 17.752 1.00 94.62 198 LEU A N 1
ATOM 1561 C CA . LEU A 1 198 ? -17.981 2.518 19.201 1.00 94.62 198 LEU A CA 1
ATOM 1562 C C . LEU A 1 198 ? -18.379 1.266 19.993 1.00 94.62 198 LEU A C 1
ATOM 1564 O O . LEU A 1 198 ? -17.668 0.849 20.905 1.00 94.62 198 LEU A O 1
ATOM 1568 N N . LEU A 1 199 ? -19.475 0.611 19.605 1.00 93.81 199 LEU A N 1
ATOM 1569 C CA . LEU A 1 199 ? -19.902 -0.652 20.211 1.00 93.81 199 LEU A CA 1
ATOM 1570 C C . LEU A 1 199 ? -18.889 -1.783 19.975 1.00 93.81 199 LEU A C 1
ATOM 1572 O O . LEU A 1 199 ? -18.756 -2.672 20.812 1.00 93.81 199 LEU A O 1
ATOM 1576 N N . ALA A 1 200 ? -18.177 -1.779 18.845 1.00 94.25 200 ALA A N 1
ATOM 1577 C CA . ALA A 1 200 ? -17.106 -2.734 18.583 1.00 94.25 200 ALA A CA 1
ATOM 1578 C C . ALA A 1 200 ? -15.893 -2.492 19.494 1.00 94.25 200 ALA A C 1
ATOM 1580 O O . ALA A 1 200 ? -15.376 -3.456 20.051 1.00 94.25 200 ALA A O 1
ATOM 1581 N N . ILE A 1 201 ? -15.493 -1.232 19.706 1.00 94.12 201 ILE A N 1
ATOM 1582 C CA . ILE A 1 201 ? -14.445 -0.862 20.675 1.00 94.12 201 ILE A CA 1
ATOM 1583 C C . ILE A 1 201 ? -14.822 -1.373 22.070 1.00 94.12 201 ILE A C 1
ATOM 1585 O O . ILE A 1 201 ? -14.048 -2.093 22.698 1.00 94.12 201 ILE A O 1
ATOM 1589 N N . GLN A 1 202 ? -16.042 -1.075 22.525 1.00 91.94 202 GLN A N 1
ATOM 1590 C CA . GLN A 1 202 ? -16.543 -1.530 23.826 1.00 91.94 202 GLN A CA 1
ATOM 1591 C C . GLN A 1 202 ? -16.576 -3.058 23.944 1.00 91.94 202 GLN A C 1
ATOM 1593 O O . GLN A 1 202 ? -16.205 -3.607 24.976 1.00 91.94 202 GLN A O 1
ATOM 1598 N N . ALA A 1 203 ? -16.989 -3.762 22.888 1.00 91.62 203 ALA A N 1
ATOM 1599 C CA . ALA A 1 203 ? -17.026 -5.222 22.888 1.00 91.62 203 ALA A CA 1
ATOM 1600 C C . ALA A 1 203 ? -15.630 -5.854 23.004 1.00 91.62 203 ALA A C 1
ATOM 1602 O O . ALA A 1 203 ? -15.505 -6.922 23.596 1.00 91.62 203 ALA A O 1
ATOM 1603 N N . VAL A 1 204 ? -14.595 -5.216 22.446 1.00 92.56 204 VAL A N 1
ATOM 1604 C CA . VAL A 1 204 ? -13.206 -5.689 22.555 1.00 92.56 204 VAL A CA 1
ATOM 1605 C C . VAL A 1 204 ? -12.613 -5.371 23.928 1.00 92.56 204 VAL A C 1
ATOM 1607 O O . VAL A 1 204 ? -11.931 -6.214 24.501 1.00 92.56 204 VAL A O 1
ATOM 1610 N N . LEU A 1 205 ? -12.873 -4.175 24.462 1.00 91.06 205 LEU A N 1
ATOM 1611 C CA . LEU A 1 205 ? -12.280 -3.711 25.722 1.00 91.06 205 LEU A CA 1
ATOM 1612 C C . LEU A 1 205 ? -13.017 -4.197 26.981 1.00 91.06 205 LEU A C 1
ATOM 1614 O O . LEU A 1 205 ? -12.455 -4.136 28.072 1.00 91.06 205 LEU A O 1
ATOM 1618 N N . GLY A 1 206 ? -14.254 -4.681 26.845 1.00 82.56 206 GLY A N 1
ATOM 1619 C CA . GLY A 1 206 ? -15.127 -4.991 27.978 1.00 82.56 206 GLY A CA 1
ATOM 1620 C C . GLY A 1 206 ? -15.870 -3.753 28.500 1.00 82.56 206 GLY A C 1
ATOM 1621 O O . GLY A 1 206 ? -15.466 -2.611 28.287 1.00 82.56 206 GLY A O 1
ATOM 1622 N N . THR A 1 207 ? -17.000 -3.970 29.175 1.00 59.84 207 THR A N 1
ATOM 1623 C CA . THR A 1 207 ? -18.000 -2.939 29.523 1.00 59.84 207 THR A CA 1
ATOM 1624 C C . THR A 1 207 ? -17.619 -1.979 30.661 1.00 59.84 207 THR A C 1
ATOM 1626 O O . THR A 1 207 ? -18.469 -1.207 31.094 1.00 59.84 207 THR A O 1
ATOM 1629 N N . ASP A 1 208 ? -16.365 -1.958 31.120 1.00 51.94 208 ASP A N 1
ATOM 1630 C CA . ASP A 1 208 ? -15.976 -1.211 32.331 1.00 51.94 208 ASP A CA 1
ATOM 1631 C C . ASP A 1 208 ? -15.327 0.158 32.062 1.00 51.94 208 ASP A C 1
ATOM 1633 O O . ASP A 1 208 ? -14.899 0.837 32.997 1.00 51.94 208 ASP A O 1
ATOM 1637 N N . LYS A 1 209 ? -15.275 0.621 30.804 1.00 44.16 209 LYS A N 1
ATOM 1638 C CA . LYS A 1 209 ? -14.867 1.999 30.488 1.00 44.16 209 LYS A CA 1
ATOM 1639 C C . LYS A 1 209 ? -15.923 2.726 29.654 1.00 44.16 209 LYS A C 1
ATOM 1641 O O . LYS A 1 209 ? -16.146 2.346 28.502 1.00 44.16 209 LYS A O 1
ATOM 1646 N N . PRO A 1 210 ? -16.565 3.781 30.191 1.00 40.78 210 PRO A N 1
ATOM 1647 C CA . PRO A 1 210 ? -17.406 4.644 29.379 1.00 40.78 210 PRO A CA 1
ATOM 1648 C C . PRO A 1 210 ? -16.550 5.347 28.319 1.00 40.78 210 PRO A C 1
ATOM 1650 O O . PRO A 1 210 ? -15.406 5.729 28.567 1.00 40.78 210 PRO A O 1
ATOM 1653 N N . VAL A 1 211 ? -17.124 5.495 27.128 1.00 46.41 211 VAL A N 1
ATOM 1654 C CA . VAL A 1 211 ? -16.580 6.335 26.059 1.00 46.41 211 VAL A CA 1
ATOM 1655 C C . VAL A 1 211 ? -16.865 7.771 26.488 1.00 46.41 211 VAL A C 1
ATOM 1657 O O . VAL A 1 211 ? -18.028 8.172 26.513 1.00 46.41 211 VAL A O 1
ATOM 1660 N N . SER A 1 212 ? -15.833 8.478 26.943 1.00 43.66 212 SER A N 1
ATOM 1661 C CA . SER A 1 212 ? -15.879 9.908 27.271 1.00 43.66 212 SER A CA 1
ATOM 1662 C C . SER A 1 212 ? -15.751 10.755 26.017 1.00 43.66 212 SER A C 1
ATOM 1664 O O . SER A 1 212 ? -14.833 10.427 25.230 1.00 43.66 212 SER A O 1
#

Foldseek 3Di:
DPQDPDDLLNLLLVVQVPDPDFAFLQRSLVVSCVVRVSVVVVLCVVPVNPNVVSSVVSSVVVVVSCVVCVQFKDWDQDPNTITIHGDQHPVNVVVVVVVQVVLVVVVQQKKKWKWDFPVQDDPDAFTKIFIDIDSDPVVVQQPDDDPDPTRIGTPDMGGDNPNPVLSVQLLVVQVVVVQFPPPDDDSGIGRGDPVSSVVSSCVVVDVPDDDD

pLDDT: mean 83.35, std 14.78, range [34.88, 97.0]

Secondary structure (DSSP, 8-state):
-------HHHHHHHHHHT-SSPEEHHHHHHHHHHH-HHHHHHHHHTTTT-HHHHHHHHHHHHHHHHHH-TTTEEEEEETTEEEEEEPPPHHHHHHHHHHHHHHHHTT---EEEEEE-GGG--SSS-EEEEEEEESSHHHHHHH---S-SSPPEEEEEEE-TTHHHHHHHHHHHHHHTT-B-TTSSSS-EEEE-HHHHHHHHHHHH-TTS---